Protein 4HOJ (pdb70)

Solvent-accessible surface area: 10868 Å² total; per-residue (Å²): 41,26,0,30,0,3,79,55,15,1,30,0,0,0,0,3,0,0,2,68,26,8,53,96,124,50,96,60,92,98,16,72,66,161,110,84,52,161,67,0,48,130,30,4,101,151,47,99,13,5,0,1,35,22,222,140,56,63,34,48,86,4,20,92,0,1,47,54,0,14,125,102,27,73,135,70,126,5,16,37,71,71,106,85,47,61,31,143,0,111,109,52,12,130,132,10,45,129,77,3,0,57,41,0,95,46,24,51,65,103,93,15,47,129,155,86,32,51,136,2,74,115,31,0,4,83,20,1,32,148,86,11,111,104,117,107,21,50,35,17,143,104,26,2,4,0,0,0,0,10,0,0,0,5,10,0,16,100,96,11,91,15,176,36,35,201,80,0,61,80,15,79,143,16,2,66,69,0,9,136,67,140,8,0,79,88,2,14,15,115,31,0,107,93,20,70,232

Structure (mmCIF, N/CA/C/O backbone):
data_4HOJ
#
_entry.id   4HOJ
#
_cell.length_a   49.876
_cell.length_b   49.876
_cell.length_c   160.236
_cell.angle_alpha   90.000
_cell.angle_beta   90.000
_cell.angle_gamma   120.000
#
_symmetry.space_group_name_H-M   'P 31 2 1'
#
loop_
_entity.id
_entity.type
_entity.pdbx_description
1 polymer 'RegF protein'
2 non-polymer 'CALCIUM ION'
3 non-polymer GLUTATHIONE
4 non-polymer 'ACETATE ION'
5 water water
#
loop_
_atom_site.group_PDB
_atom_site.id
_atom_site.type_symbol
_atom_site.label_atom_id
_atom_site.label_alt_id
_atom_site.label_comp_id
_atom_site.label_asym_id
_atom_site.label_entity_id
_atom_site.label_seq_id
_atom_site.pdbx_PDB_ins_code
_atom_site.Cartn_x
_atom_site.Cartn_y
_atom_site.Cartn_z
_atom_site.occupancy
_atom_site.B_iso_or_equiv
_atom_site.auth_seq_id
_atom_site.auth_comp_id
_atom_site.auth_asym_id
_atom_site.auth_atom_id
_atom_site.pdbx_PDB_model_num
ATOM 1 N N . MET A 1 4 ? -2.599 28.313 13.334 1.00 26.10 2 MET A N 1
ATOM 2 C CA . MET A 1 4 ? -2.265 26.935 12.933 1.00 20.91 2 MET A CA 1
ATOM 3 C C . MET A 1 4 ? -2.848 25.932 13.920 1.00 19.29 2 MET A C 1
ATOM 4 O O . MET A 1 4 ? -2.541 25.999 15.121 1.00 19.13 2 MET A O 1
ATOM 9 N N . THR A 1 5 ? -3.655 25.003 13.424 1.00 15.05 3 THR A N 1
ATOM 10 C CA . THR A 1 5 ? -4.397 24.078 14.263 1.00 14.66 3 THR A CA 1
ATOM 11 C C . THR A 1 5 ? -4.055 22.655 13.830 1.00 12.54 3 THR A C 1
ATOM 12 O O . THR A 1 5 ? -4.139 22.318 12.654 1.00 12.93 3 THR A O 1
ATOM 16 N N . LEU A 1 6 ? -3.668 21.800 14.764 1.00 12.06 4 LEU A N 1
ATOM 17 C CA . LEU A 1 6 ? -3.447 20.401 14.529 1.00 10.66 4 LEU A CA 1
ATOM 18 C C . LEU A 1 6 ? -4.575 19.598 15.115 1.00 11.06 4 LEU A C 1
ATOM 19 O O . LEU A 1 6 ? -4.807 19.659 16.341 1.00 12.41 4 LEU A O 1
ATOM 24 N N . TYR A 1 7 ? -5.227 18.800 14.283 1.00 10.96 5 TYR A N 1
ATOM 25 C CA . TYR A 1 7 ? -6.185 17.814 14.751 1.00 8.93 5 TYR A CA 1
ATOM 26 C C . TYR A 1 7 ? -5.434 16.547 15.022 1.00 8.56 5 TYR A C 1
ATOM 27 O O . TYR A 1 7 ? -4.743 16.027 14.149 1.00 9.07 5 TYR A O 1
ATOM 36 N N . SER A 1 8 ? -5.521 16.082 16.280 1.00 9.97 6 SER A N 1
ATOM 37 C CA . SER A 1 8 ? -4.577 15.063 16.770 1.00 9.05 6 SER A CA 1
ATOM 38 C C . SER A 1 8 ? -5.306 14.005 17.582 1.00 8.96 6 SER A C 1
ATOM 39 O O . SER A 1 8 ? -6.219 14.342 18.318 1.00 11.14 6 SER A O 1
ATOM 42 N N . GLY A 1 9 ? -4.911 12.755 17.438 1.00 9.09 7 GLY A N 1
ATOM 43 C CA . GLY A 1 9 ? -5.389 11.712 18.344 1.00 9.57 7 GLY A CA 1
ATOM 44 C C . GLY A 1 9 ? -4.437 11.544 19.516 1.00 9.35 7 GLY A C 1
ATOM 45 O O . GLY A 1 9 ? -3.216 11.519 19.330 1.00 8.83 7 GLY A O 1
ATOM 46 N N A ILE A 1 10 ? -4.959 11.388 20.709 0.59 9.05 8 ILE A N 1
ATOM 47 N N B ILE A 1 10 ? -5.034 11.381 20.703 0.41 10.00 8 ILE A N 1
ATOM 48 C CA A ILE A 1 10 ? -4.090 11.420 21.894 0.59 11.69 8 ILE A CA 1
ATOM 49 C CA B ILE A 1 10 ? -4.349 11.317 22.022 0.41 8.78 8 ILE A CA 1
ATOM 50 C C A ILE A 1 10 ? -3.170 10.217 22.001 0.59 9.32 8 ILE A C 1
ATOM 51 C C B ILE A 1 10 ? -3.386 10.135 22.177 0.41 10.14 8 ILE A C 1
ATOM 52 O O A ILE A 1 10 ? -2.162 10.259 22.699 0.59 10.87 8 ILE A O 1
ATOM 53 O O B ILE A 1 10 ? -2.529 10.149 23.044 0.41 8.80 8 ILE A O 1
ATOM 62 N 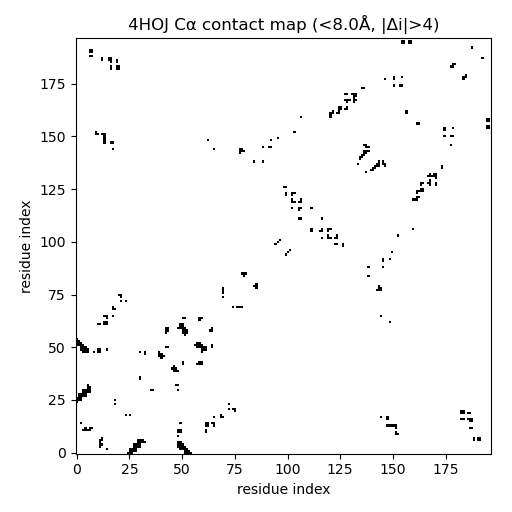N . THR A 1 11 ? -3.503 9.137 21.307 1.00 8.87 9 THR A N 1
ATOM 63 C CA . THR A 1 11 ? -2.570 7.979 21.290 1.00 9.08 9 THR A CA 1
ATOM 64 C C . THR A 1 11 ? -2.039 7.714 19.904 1.00 7.55 9 THR A C 1
ATOM 65 O O . THR A 1 11 ? -1.424 6.673 19.690 1.00 9.31 9 THR A O 1
ATOM 69 N N . CYS A 1 12 ? -2.217 8.638 18.967 1.00 8.04 10 CYS A N 1
ATOM 70 C CA . CYS A 1 12 ? -1.881 8.363 17.581 1.00 7.37 10 CYS A CA 1
ATOM 71 C C . CYS A 1 12 ? -0.395 8.647 17.319 1.00 6.71 10 CYS A C 1
ATOM 72 O O . CYS A 1 12 ? 0.024 9.807 17.474 1.00 7.39 10 CYS A O 1
ATOM 75 N N . PRO A 1 13 ? 0.358 7.640 16.861 1.00 7.13 11 PRO A N 1
ATOM 76 C CA . PRO A 1 13 ? 1.795 7.906 16.631 1.00 6.56 11 PRO A CA 1
ATOM 77 C C . PRO A 1 13 ? 2.029 8.907 15.508 1.00 6.89 11 PRO A C 1
ATOM 78 O O . PRO A 1 13 ? 3.070 9.574 15.496 1.00 8.03 11 PRO A O 1
ATOM 82 N N . PHE A 1 14 ? 1.123 8.988 14.535 1.00 6.99 12 PHE A N 1
ATOM 83 C CA . PHE A 1 14 ? 1.300 9.904 13.411 1.00 7.44 12 PHE A CA 1
ATOM 84 C C . PHE A 1 14 ? 1.039 11.303 13.834 1.00 7.02 12 PHE A C 1
ATOM 85 O O . PHE A 1 14 ? 1.801 12.216 13.486 1.00 8.49 12 PHE A O 1
ATOM 93 N N . SER A 1 15 ? 0.047 11.507 14.714 1.00 7.33 13 SER A N 1
ATOM 94 C CA . SER A 1 15 ? -0.174 12.824 15.344 1.00 8.62 13 SER A CA 1
ATOM 95 C C . SER A 1 15 ? 1.004 13.227 16.257 1.00 7.87 13 SER A C 1
ATOM 96 O O . SER A 1 15 ? 1.368 14.403 16.340 1.00 9.50 13 SER A O 1
ATOM 99 N N . HIS A 1 16 ? 1.553 12.228 16.932 1.00 7.68 14 HIS A N 1
ATOM 100 C CA . HIS A 1 16 ? 2.682 12.432 17.820 1.00 7.22 14 HIS A CA 1
ATOM 101 C C . HIS A 1 16 ? 3.864 13.046 17.032 1.00 6.53 14 HIS A C 1
ATOM 102 O O . HIS A 1 16 ? 4.533 13.978 17.503 1.00 8.11 14 HIS A O 1
ATOM 109 N N . ARG A 1 17 ? 4.071 12.598 15.779 1.00 6.28 15 ARG A N 1
ATOM 110 C CA . ARG A 1 17 ? 5.173 13.155 14.981 1.00 6.75 15 ARG A CA 1
ATOM 111 C C . ARG A 1 17 ? 4.964 14.647 14.823 1.00 6.42 15 ARG A C 1
ATOM 112 O O . ARG A 1 17 ? 5.916 15.441 14.959 1.00 8.40 15 ARG A O 1
ATOM 120 N N . CYS A 1 18 ? 3.725 15.050 14.502 1.00 7.76 16 CYS A N 1
ATOM 121 C CA . CYS A 1 18 ? 3.450 16.471 14.232 1.00 8.47 16 CYS A CA 1
ATOM 122 C C . CYS A 1 18 ? 3.527 17.297 15.508 1.00 8.95 16 CYS A C 1
ATOM 123 O O . CYS A 1 18 ? 4.075 18.404 15.501 1.00 9.66 16 CYS A O 1
ATOM 126 N N . ARG A 1 19 ? 3.061 16.776 16.642 1.00 8.48 17 ARG A N 1
ATOM 127 C CA . ARG A 1 19 ? 3.212 17.450 17.925 1.00 7.94 17 ARG A CA 1
ATOM 128 C C . ARG A 1 19 ? 4.679 17.655 18.244 1.00 8.54 17 ARG A C 1
ATOM 129 O O . ARG A 1 19 ? 5.069 18.739 18.692 1.00 9.58 17 ARG A O 1
ATOM 137 N N . PHE A 1 20 ? 5.497 16.638 17.966 1.00 8.78 18 PHE A N 1
ATOM 138 C CA . PHE A 1 20 ? 6.929 16.756 18.225 1.00 8.56 18 PHE A CA 1
ATOM 139 C C . PHE A 1 20 ? 7.536 17.916 17.397 1.00 9.13 18 PHE A C 1
ATOM 140 O O . PHE A 1 20 ? 8.246 18.774 17.932 1.00 10.88 18 PHE A O 1
ATOM 148 N N . VAL A 1 21 ? 7.230 17.972 16.089 1.00 9.21 19 VAL A N 1
ATOM 149 C CA . VAL A 1 21 ? 7.729 19.067 15.276 1.00 11.74 19 VAL A CA 1
ATOM 150 C C . VAL A 1 21 ? 7.256 20.401 15.797 1.00 11.28 19 VAL A C 1
ATOM 151 O O . VAL A 1 21 ? 8.048 21.346 15.861 1.00 12.18 19 VAL A O 1
ATOM 155 N N . LEU A 1 22 ? 5.981 20.522 16.145 1.00 10.22 20 LEU A N 1
ATOM 156 C CA . LEU A 1 22 ? 5.449 21.810 16.575 1.00 10.40 20 LEU A CA 1
ATOM 157 C C . LEU A 1 22 ? 6.152 22.315 17.803 1.00 12.83 20 LEU A C 1
ATOM 158 O O . LEU A 1 22 ? 6.507 23.492 17.872 1.00 13.19 20 LEU A O 1
ATOM 163 N N . TYR A 1 23 ? 6.408 21.437 18.774 1.00 11.50 21 TYR A N 1
ATOM 164 C CA . TYR A 1 23 ? 7.140 21.870 19.952 1.00 13.78 21 TYR A CA 1
ATOM 165 C C . TYR A 1 23 ? 8.616 22.124 19.702 1.00 13.79 21 TYR A C 1
ATOM 166 O O . TYR A 1 23 ? 9.194 23.007 20.342 1.00 16.61 21 TYR A O 1
ATOM 175 N N . GLU A 1 24 ? 9.207 21.438 18.712 1.00 12.45 22 GLU A N 1
ATOM 176 C CA . GLU A 1 24 ? 10.601 21.768 18.376 1.00 14.13 22 GLU A CA 1
ATOM 177 C C . GLU A 1 24 ? 10.685 23.172 17.779 1.00 17.01 22 GLU A C 1
ATOM 178 O O . GLU A 1 24 ? 11.662 23.858 18.016 1.00 16.97 22 GLU A O 1
ATOM 184 N N . LYS A 1 25 ? 9.699 23.595 16.979 1.00 15.49 23 LYS A N 1
ATOM 185 C CA . LYS A 1 25 ? 9.718 24.937 16.384 1.00 17.65 23 LYS A CA 1
ATOM 186 C C . LYS A 1 25 ? 9.334 26.013 17.364 1.00 21.23 23 LYS A C 1
ATOM 187 O O . LYS A 1 25 ? 9.738 27.164 17.198 1.00 22.55 23 LYS A O 1
ATOM 193 N N . GLY A 1 26 ? 8.516 25.672 18.356 1.00 18.73 24 GLY A N 1
ATOM 194 C CA . GLY A 1 26 ? 8.237 26.633 19.408 1.00 22.90 24 GLY A CA 1
ATOM 195 C C . GLY A 1 26 ? 7.295 27.779 19.076 1.00 25.08 24 GLY A C 1
ATOM 196 O O . GLY A 1 26 ? 7.230 28.725 19.852 1.00 27.81 24 GLY A O 1
ATOM 197 N N . MET A 1 27 ? 6.565 27.709 17.968 1.00 24.08 25 MET A N 1
ATOM 198 C CA . MET A 1 27 ? 5.667 28.808 17.566 1.00 27.26 25 MET A CA 1
ATOM 199 C C . MET A 1 27 ? 4.267 28.614 18.134 1.00 27.40 25 MET A C 1
ATOM 200 O O . MET A 1 27 ? 4.002 27.615 18.805 1.00 31.07 25 MET A O 1
ATOM 205 N N . ASP A 1 28 ? 3.359 29.539 17.830 1.00 32.20 26 ASP A N 1
ATOM 206 C CA . ASP A 1 28 ? 2.010 29.412 18.362 1.00 33.89 26 ASP A CA 1
ATOM 207 C C . ASP A 1 28 ? 1.187 28.459 17.516 1.00 27.55 26 ASP A C 1
ATOM 208 O O . ASP A 1 28 ? 1.165 28.515 16.281 1.00 31.02 26 ASP A O 1
ATOM 213 N N . PHE A 1 29 ? 0.523 27.544 18.200 1.00 23.11 27 PHE A N 1
ATOM 214 C CA . PHE A 1 29 ? -0.355 26.598 17.530 1.00 19.18 27 PHE A CA 1
ATOM 215 C C . PHE A 1 29 ? -1.380 26.143 18.536 1.00 20.28 27 PHE A C 1
ATOM 216 O O . PHE A 1 29 ? -1.236 26.331 19.762 1.00 21.00 27 PHE A O 1
ATOM 224 N N . GLU A 1 30 ? -2.415 25.520 18.014 1.00 20.17 28 GLU A N 1
ATOM 225 C CA . GLU A 1 30 ? -3.477 24.971 18.821 1.00 20.88 28 GLU A CA 1
ATOM 226 C C . GLU A 1 30 ? -3.546 23.496 18.484 1.00 15.24 28 GLU A C 1
ATOM 227 O O . GLU A 1 30 ? -3.383 23.130 17.321 1.00 15.58 28 GLU A O 1
ATOM 233 N N . ILE A 1 31 ? -3.804 22.653 19.477 1.00 18.96 29 ILE A N 1
ATOM 234 C CA . ILE A 1 31 ? -4.098 21.242 19.275 1.00 18.12 29 ILE A CA 1
ATOM 235 C C . ILE A 1 31 ? -5.575 20.982 19.546 1.00 18.05 29 ILE A C 1
ATOM 236 O O . ILE A 1 31 ? -6.119 21.403 20.604 1.00 22.45 29 ILE A O 1
ATOM 241 N N . LYS A 1 32 ? -6.259 20.317 18.632 1.00 15.87 30 LYS A N 1
ATOM 242 C CA . LYS A 1 32 ? -7.623 19.864 18.852 1.00 15.24 30 LYS A CA 1
ATOM 243 C C . LYS A 1 32 ? -7.609 18.362 18.915 1.00 12.61 30 LYS A C 1
ATOM 244 O O . LYS A 1 32 ? -7.254 17.690 17.958 1.00 13.14 30 LYS A O 1
ATOM 250 N N . ASP A 1 33 ? -8.057 17.811 20.023 1.00 15.08 31 ASP A N 1
ATOM 251 C CA . ASP A 1 33 ? -8.041 16.367 20.193 1.00 13.56 31 ASP A CA 1
ATOM 252 C C . ASP A 1 33 ? -9.258 15.764 19.507 1.00 13.86 31 ASP A C 1
ATOM 253 O O . ASP A 1 33 ? -10.397 16.215 19.730 1.00 19.23 31 ASP A O 1
ATOM 258 N N . ILE A 1 34 ? -8.996 14.725 18.745 1.00 12.84 32 ILE A N 1
ATOM 259 C CA . ILE A 1 34 ? -10.033 13.985 18.028 1.00 11.98 32 ILE A CA 1
ATOM 260 C C . ILE A 1 34 ? -10.021 12.579 18.618 1.00 12.23 32 ILE A C 1
ATOM 261 O O . ILE A 1 34 ? -8.964 11.950 18.643 1.00 13.33 32 ILE A O 1
ATOM 266 N N . ASP A 1 35 ? -11.186 12.100 19.050 1.00 12.49 33 ASP A N 1
ATOM 267 C CA . ASP A 1 35 ? -11.331 10.716 19.475 1.00 13.61 33 ASP A CA 1
ATOM 268 C C . ASP A 1 35 ? -11.534 9.906 18.201 1.00 12.15 33 ASP A C 1
ATOM 269 O O . ASP A 1 35 ? -12.581 10.085 17.558 1.00 12.49 33 ASP A O 1
ATOM 274 N N . ILE A 1 36 ? -10.618 9.006 17.904 1.00 11.19 34 ILE A N 1
ATOM 275 C CA . ILE A 1 36 ? -10.750 8.268 16.657 1.00 12.66 34 ILE A CA 1
ATOM 276 C C . ILE A 1 36 ? -11.953 7.325 16.695 1.00 14.26 34 ILE A C 1
ATOM 277 O O . ILE A 1 36 ? -12.363 6.822 15.659 1.00 14.64 34 ILE A O 1
ATOM 282 N N . TYR A 1 37 ? -12.529 7.085 17.874 1.00 11.95 35 TYR A N 1
ATOM 283 C CA . TYR A 1 37 ? -13.691 6.203 17.992 1.00 12.12 35 TYR A CA 1
ATOM 284 C C . TYR A 1 37 ? -14.977 6.987 17.845 1.00 17.88 35 TYR A C 1
ATOM 285 O O . TYR A 1 37 ? -16.035 6.406 17.821 1.00 19.54 35 TYR A O 1
ATOM 294 N N . ASN A 1 38 ? -14.865 8.308 17.767 1.00 13.28 36 ASN A N 1
ATOM 295 C CA . ASN A 1 38 ? -16.012 9.209 17.648 1.00 14.85 36 ASN A CA 1
ATOM 296 C C . ASN A 1 38 ? -15.593 10.431 16.880 1.00 15.90 36 ASN A C 1
ATOM 297 O O . ASN A 1 38 ? -15.538 11.535 17.405 1.00 17.32 36 ASN A O 1
ATOM 302 N N . LYS A 1 39 ? -15.332 10.216 15.607 1.00 15.37 37 LYS A N 1
ATOM 303 C CA . LYS A 1 39 ? -14.798 11.295 14.779 1.00 15.16 37 LYS A CA 1
ATOM 30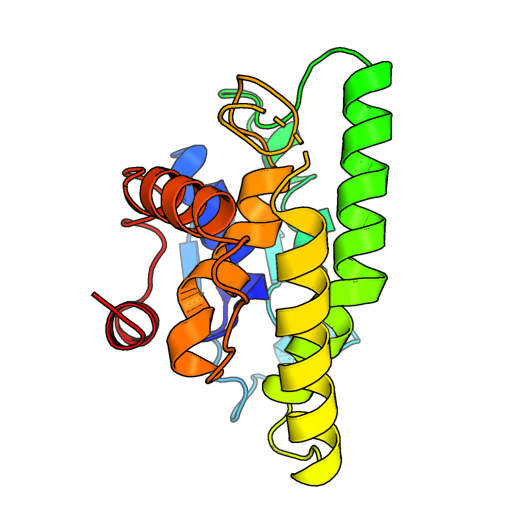4 C C . LYS A 1 39 ? -15.861 12.319 14.409 1.00 14.73 37 LYS A C 1
ATOM 305 O O . LYS A 1 39 ? -17.020 11.969 14.161 1.00 17.75 37 LYS A O 1
ATOM 311 N N . PRO A 1 40 ? -15.513 13.600 14.396 1.00 16.37 38 PRO A N 1
ATOM 312 C CA . PRO A 1 40 ? -16.504 14.549 13.878 1.00 15.52 38 PRO A CA 1
ATOM 313 C C . PRO A 1 40 ? -16.628 14.435 12.358 1.00 14.44 38 PRO A C 1
ATOM 314 O O . PRO A 1 40 ? -15.653 14.073 11.692 1.00 14.46 38 PRO A O 1
ATOM 318 N N . GLU A 1 41 ? -17.813 14.758 11.833 1.00 15.73 39 GLU A N 1
ATOM 319 C CA . GLU A 1 41 ? -18.012 14.693 10.387 1.00 15.91 39 GLU A CA 1
ATOM 320 C C . GLU A 1 41 ? -17.052 15.594 9.614 1.00 16.31 39 GLU A C 1
ATOM 321 O O . GLU A 1 41 ? -16.690 15.288 8.479 1.00 17.97 39 GLU A O 1
ATOM 327 N N . ASP A 1 42 ? -16.592 16.674 10.227 1.00 15.51 40 ASP A N 1
ATOM 328 C CA . ASP A 1 42 ? -15.731 17.563 9.473 1.00 17.07 40 ASP A CA 1
ATOM 329 C C . ASP A 1 42 ? -14.358 16.967 9.238 1.00 14.56 40 ASP A C 1
ATOM 330 O O . ASP A 1 42 ? -13.642 17.423 8.340 1.00 16.20 40 ASP A O 1
ATOM 335 N N . LEU A 1 43 ? -13.934 15.956 10.012 1.00 14.06 41 LEU A N 1
ATOM 336 C CA . LEU A 1 43 ? -12.694 15.248 9.731 1.00 12.65 41 LEU A CA 1
ATOM 337 C C . LEU A 1 43 ? -12.662 14.697 8.296 1.00 12.94 41 LEU A C 1
ATOM 338 O O . LEU A 1 43 ? -11.634 14.833 7.606 1.00 13.67 41 LEU A O 1
ATOM 343 N N . ALA A 1 44 ? -13.743 14.091 7.838 1.00 14.36 42 ALA A N 1
ATOM 344 C CA . ALA A 1 44 ? -13.746 13.560 6.479 1.00 14.74 42 ALA A CA 1
ATOM 345 C C . ALA A 1 44 ? -13.822 14.654 5.406 1.00 15.52 42 ALA A C 1
ATOM 346 O O . ALA A 1 44 ? -13.449 14.408 4.266 1.00 20.41 42 ALA A O 1
ATOM 348 N N . VAL A 1 45 ? -14.293 15.849 5.742 1.00 15.02 43 VAL A N 1
ATOM 349 C CA . VAL A 1 45 ? -14.290 16.944 4.778 1.00 16.79 43 VAL A CA 1
ATOM 350 C C . VAL A 1 45 ? -12.849 17.441 4.614 1.00 18.21 43 VAL A C 1
ATOM 351 O O . VAL A 1 45 ? -12.408 17.757 3.497 1.00 19.98 43 VAL A O 1
ATOM 355 N N . MET A 1 46 ? -12.097 17.502 5.708 1.00 15.00 44 MET A N 1
ATOM 356 C CA . MET A 1 46 ? -10.698 17.954 5.674 1.00 14.29 44 MET A CA 1
ATOM 357 C C . MET A 1 46 ? -9.780 16.900 5.067 1.00 14.80 44 MET A C 1
ATOM 358 O O . MET A 1 46 ? -8.755 17.218 4.456 1.00 16.73 44 MET A O 1
ATOM 363 N N . ASN A 1 47 ? -10.079 15.637 5.285 1.00 12.34 45 ASN A N 1
ATOM 364 C CA . ASN A 1 47 ? -9.178 14.565 4.936 1.00 11.98 45 ASN A CA 1
ATOM 365 C C . ASN A 1 47 ? -10.042 13.451 4.353 1.00 12.57 45 ASN A C 1
ATOM 366 O O . ASN A 1 47 ? -10.785 12.808 5.077 1.00 14.43 45 ASN A O 1
ATOM 371 N N . PRO A 1 48 ? -9.926 13.154 3.052 1.00 14.17 46 PRO A N 1
ATOM 372 C CA . PRO A 1 48 ? -10.809 12.102 2.516 1.00 16.16 46 PRO A CA 1
ATOM 373 C C . PRO A 1 48 ? -10.538 10.721 3.086 1.00 14.15 46 PRO A C 1
ATOM 374 O O . PRO A 1 48 ? -11.422 9.852 3.030 1.00 18.11 46 PRO A O 1
ATOM 378 N N . TYR A 1 49 ? -9.385 10.538 3.730 1.00 12.07 47 TYR A N 1
ATOM 379 C CA . TYR A 1 49 ? -9.132 9.279 4.424 1.00 12.10 47 TYR A CA 1
ATOM 380 C C . TYR A 1 49 ? -9.684 9.222 5.843 1.00 10.32 47 TYR A C 1
ATOM 381 O O . TYR A 1 49 ? -9.599 8.171 6.473 1.00 12.30 47 TYR A O 1
ATOM 390 N N . ASN A 1 50 ? -10.241 10.350 6.298 1.00 10.58 48 ASN A N 1
ATOM 391 C CA . ASN A 1 50 ? -10.934 10.372 7.607 1.00 9.27 48 ASN A CA 1
ATOM 392 C C . ASN A 1 50 ? -10.055 9.935 8.783 1.00 11.20 48 ASN A C 1
ATOM 393 O O . ASN A 1 50 ? -10.445 9.106 9.610 1.00 11.40 48 ASN A O 1
ATOM 398 N N . GLN A 1 51 ? -8.831 10.457 8.812 1.00 9.19 49 GLN A N 1
ATOM 399 C CA . GLN A 1 51 ? -7.813 10.151 9.798 1.00 9.27 49 GLN A CA 1
ATOM 400 C C . GLN A 1 51 ? -7.223 11.442 10.362 1.00 9.27 49 GLN A C 1
ATOM 401 O O . GLN A 1 51 ? -7.269 12.524 9.772 1.00 9.36 49 GLN A O 1
ATOM 407 N N . VAL A 1 52 ? -6.625 11.267 11.552 1.00 9.65 50 VAL A N 1
ATOM 408 C CA . VAL A 1 52 ? -5.697 12.264 12.087 1.00 9.30 50 VAL A CA 1
ATOM 409 C C . VAL A 1 52 ? -4.262 11.798 11.834 1.00 7.55 50 VAL A C 1
ATOM 410 O O . VAL A 1 52 ? -4.017 10.598 11.695 1.00 9.00 50 VAL A O 1
ATOM 414 N N . PRO A 1 53 ? -3.305 12.724 11.748 1.00 7.09 51 PRO A N 1
ATOM 415 C CA . PRO A 1 53 ? -3.471 14.159 11.965 1.00 7.52 51 PRO A CA 1
ATOM 416 C C . PRO A 1 53 ? -3.906 14.924 10.734 1.00 7.35 51 PRO A C 1
ATOM 417 O O . PRO A 1 53 ? -3.749 14.488 9.551 1.00 8.67 51 PRO A O 1
ATOM 421 N N . VAL A 1 54 ? -4.480 16.112 10.960 1.00 7.13 52 VAL A N 1
ATOM 422 C CA . VAL A 1 54 ? -4.764 17.118 9.934 1.00 7.61 52 VAL A CA 1
ATOM 423 C C . VAL A 1 54 ? -4.199 18.439 10.443 1.00 8.08 52 VAL A C 1
ATOM 424 O O . VAL A 1 54 ? -4.282 18.729 11.668 1.00 9.04 52 VAL A O 1
ATOM 428 N N . LEU A 1 55 ? -3.579 19.244 9.594 1.00 10.36 53 LEU A N 1
ATOM 429 C CA . LEU A 1 55 ? -3.187 20.578 9.969 1.00 9.61 53 LEU A CA 1
ATOM 430 C C . LEU A 1 55 ? -3.996 21.571 9.165 1.00 11.59 53 LEU A C 1
ATOM 431 O O . LEU A 1 55 ? -4.130 21.428 7.919 1.00 12.29 53 LEU A O 1
ATOM 436 N N . VAL A 1 56 ? -4.517 22.594 9.839 1.00 13.57 54 VAL A N 1
ATOM 437 C CA . VAL A 1 56 ? -5.202 23.692 9.176 1.00 14.70 54 VAL A CA 1
ATOM 438 C C . VAL A 1 56 ? -4.495 24.977 9.489 1.00 13.99 54 VAL A C 1
ATOM 439 O O . VAL A 1 56 ? -4.232 25.282 10.665 1.00 15.98 54 VAL A O 1
ATOM 443 N N . GLU A 1 57 ? -4.165 25.762 8.474 1.00 15.49 55 GLU A N 1
ATOM 444 C CA . GLU A 1 57 ? -3.701 27.120 8.726 1.00 19.58 55 GLU A CA 1
ATOM 445 C C . GLU A 1 57 ? -4.349 28.008 7.693 1.00 22.16 55 GLU A C 1
ATOM 446 O O . GLU A 1 57 ? -4.070 27.893 6.484 1.00 20.97 55 GLU A O 1
ATOM 452 N N . ARG A 1 58 ? -5.250 28.879 8.145 1.00 25.27 56 ARG A N 1
ATOM 453 C CA . ARG A 1 58 ? -6.076 29.675 7.246 1.00 26.70 56 ARG A CA 1
ATOM 454 C C . ARG A 1 58 ? -6.759 28.757 6.227 1.00 20.26 56 ARG A C 1
ATOM 455 O O . ARG A 1 58 ? -7.467 27.841 6.603 1.00 26.28 56 ARG A O 1
ATOM 463 N N . ASP A 1 59 ? -6.532 29.024 4.943 1.00 24.08 57 ASP A N 1
ATOM 464 C CA . ASP A 1 59 ? -7.186 28.256 3.878 1.00 29.26 57 ASP A CA 1
ATOM 465 C C . ASP A 1 59 ? -6.409 26.984 3.494 1.00 27.37 57 ASP A C 1
ATOM 466 O O . ASP A 1 59 ? -6.839 26.220 2.610 1.00 25.83 57 ASP A O 1
ATOM 471 N N . LEU A 1 60 ? -5.256 26.767 4.117 1.00 17.89 58 LEU A N 1
ATOM 472 C CA . LEU A 1 60 ? -4.510 25.543 3.841 1.00 17.05 58 LEU A CA 1
ATOM 473 C C . LEU A 1 60 ? -4.962 24.396 4.720 1.00 18.67 58 LEU A C 1
ATOM 474 O O . LEU A 1 60 ? -4.990 24.515 5.952 1.00 18.06 58 LEU A O 1
ATOM 479 N N . VAL A 1 61 ? -5.282 23.256 4.112 1.00 14.39 59 VAL A N 1
ATOM 480 C CA . VAL A 1 61 ? -5.606 22.043 4.851 1.00 14.76 59 VAL A CA 1
ATOM 481 C C . VAL A 1 61 ? -4.675 20.923 4.392 1.00 12.51 59 VAL A C 1
ATOM 482 O O . VAL A 1 61 ? -4.667 20.598 3.185 1.00 16.08 59 VAL A O 1
ATOM 486 N N . LEU A 1 62 ? -3.903 20.328 5.290 1.00 9.89 60 LEU A N 1
ATOM 487 C CA . LEU A 1 62 ? -3.016 19.209 4.957 1.00 10.98 60 LEU A CA 1
ATOM 488 C C . LEU A 1 62 ? -3.337 18.002 5.796 1.00 8.33 60 LEU A C 1
ATOM 489 O O . LEU A 1 62 ? -3.626 18.123 6.998 1.00 9.98 60 LEU A O 1
ATOM 494 N N . HIS A 1 63 ? -3.216 16.803 5.234 1.00 8.54 61 HIS A N 1
ATOM 495 C CA . HIS A 1 63 ? -3.129 15.575 6.014 1.00 9.27 61 HIS A CA 1
ATOM 496 C C . HIS A 1 63 ? -1.842 14.881 5.558 1.00 8.39 61 HIS A C 1
ATOM 497 O O . HIS A 1 63 ? -1.103 15.408 4.715 1.00 8.82 61 HIS A O 1
ATOM 504 N N . GLU A 1 64 ? -1.620 13.707 6.142 1.00 7.89 62 GLU A N 1
ATOM 505 C CA . GLU A 1 64 ? -0.419 12.889 6.015 1.00 7.76 62 GLU A CA 1
ATOM 506 C C . GLU A 1 64 ? 0.706 13.504 6.818 1.00 7.26 62 GLU A C 1
ATOM 507 O O . GLU A 1 64 ? 1.306 14.542 6.482 1.00 8.75 62 GLU A O 1
ATOM 513 N N . SER A 1 65 ? 0.986 12.865 7.958 1.00 8.25 63 SER A N 1
ATOM 514 C CA . SER A 1 65 ? 1.927 13.404 8.950 1.00 7.71 63 SER A CA 1
ATOM 515 C C . SER A 1 65 ? 3.258 13.872 8.383 1.00 7.22 63 SER A C 1
ATOM 516 O O . SER A 1 65 ? 3.693 14.988 8.750 1.00 8.16 63 SER A O 1
ATOM 519 N N . ASN A 1 66 ? 3.872 13.097 7.483 1.00 7.34 64 ASN A N 1
ATOM 520 C CA . ASN A 1 66 ? 5.189 13.562 7.031 1.00 7.08 64 ASN A CA 1
ATOM 521 C C . ASN A 1 66 ? 5.086 14.779 6.117 1.00 7.83 64 ASN A C 1
ATOM 522 O O . ASN A 1 66 ? 6.001 15.584 6.054 1.00 8.50 64 ASN A O 1
ATOM 527 N N . ILE A 1 67 ? 3.953 14.934 5.431 1.00 8.94 65 ILE A N 1
ATOM 528 C CA . ILE A 1 67 ? 3.729 16.094 4.534 1.00 9.77 65 ILE A CA 1
ATOM 529 C C . ILE A 1 67 ? 3.432 17.332 5.407 1.00 9.89 65 ILE A C 1
ATOM 530 O O . ILE A 1 67 ? 3.952 18.430 5.167 1.00 9.55 65 ILE A O 1
ATOM 535 N N . ILE A 1 68 ? 2.613 17.183 6.463 1.00 9.14 66 ILE A N 1
ATOM 536 C CA . ILE A 1 68 ? 2.379 18.249 7.403 1.00 8.30 66 ILE A CA 1
ATOM 537 C C . ILE A 1 68 ? 3.724 18.709 7.963 1.00 9.74 66 ILE A C 1
ATOM 538 O O . ILE A 1 68 ? 4.001 19.904 8.054 1.00 11.00 66 ILE A O 1
ATOM 543 N N . ASN A 1 69 ? 4.583 17.744 8.290 1.00 9.07 67 ASN A N 1
ATOM 544 C CA . ASN A 1 69 ? 5.850 18.111 8.937 1.00 11.16 67 ASN A CA 1
ATOM 545 C C . ASN A 1 69 ? 6.803 18.812 7.999 1.00 9.33 67 ASN A C 1
ATOM 546 O O . ASN A 1 69 ? 7.498 19.739 8.417 1.00 11.64 67 ASN A O 1
ATOM 551 N N A GLU A 1 70 ? 6.831 18.409 6.711 0.51 10.29 68 GLU A N 1
ATOM 552 N N B GLU A 1 70 ? 6.852 18.398 6.725 0.49 10.36 68 GLU A N 1
ATOM 553 C CA A GLU A 1 70 ? 7.572 19.178 5.686 0.51 10.52 68 GLU A CA 1
ATOM 554 C CA B GLU A 1 70 ? 7.648 19.154 5.752 0.49 11.91 68 GLU A CA 1
ATOM 555 C C A GLU A 1 70 ? 7.112 20.591 5.622 0.51 10.92 68 GLU A C 1
ATOM 556 C C B GLU A 1 70 ? 7.120 20.585 5.567 0.49 11.29 68 GLU A C 1
ATOM 557 O O A GLU A 1 70 ? 7.924 21.515 5.555 0.51 13.10 68 GLU A O 1
ATOM 558 O O B GLU A 1 70 ? 7.908 21.534 5.436 0.49 12.46 68 GLU A O 1
ATOM 569 N N . TYR A 1 71 ? 5.797 20.766 5.591 1.00 11.00 69 TYR A N 1
ATOM 570 C CA . TYR A 1 71 ? 5.238 22.107 5.565 1.00 13.81 69 TYR A CA 1
ATOM 571 C C . TYR A 1 71 ? 5.701 22.899 6.776 1.00 11.18 69 TYR A C 1
ATOM 572 O O . TYR A 1 71 ? 6.204 24.008 6.627 1.00 14.14 69 TYR A O 1
ATOM 581 N N . ILE A 1 72 ? 5.559 22.336 7.970 1.00 12.40 70 ILE A N 1
ATOM 582 C CA . ILE A 1 72 ? 5.926 23.076 9.160 1.00 15.34 70 ILE A CA 1
ATOM 583 C C . ILE A 1 72 ? 7.414 23.493 9.088 1.00 13.45 70 ILE A C 1
ATOM 584 O O . ILE A 1 72 ? 7.778 24.612 9.459 1.00 14.34 70 ILE A O 1
ATOM 589 N N . ASP A 1 73 ? 8.255 22.571 8.613 1.00 12.47 71 ASP A N 1
ATOM 590 C CA . ASP A 1 73 ? 9.675 22.857 8.556 1.00 15.08 71 ASP A CA 1
ATOM 591 C C . ASP A 1 73 ? 9.969 24.018 7.614 1.00 15.84 71 ASP A C 1
ATOM 592 O O . ASP A 1 73 ? 10.900 24.799 7.857 1.00 17.82 71 ASP A O 1
ATOM 597 N N . GLU A 1 74 ? 9.206 24.123 6.522 1.00 14.69 72 GLU A N 1
ATOM 598 C CA . GLU A 1 74 ? 9.426 25.180 5.558 1.00 16.66 72 GLU A CA 1
ATOM 599 C C . GLU A 1 74 ? 8.769 26.475 6.026 1.00 18.48 72 GLU A C 1
ATOM 600 O O . GLU A 1 74 ? 9.295 27.578 5.771 1.00 21.78 72 GLU A O 1
ATOM 606 N N . ARG A 1 75 ? 7.652 26.370 6.736 1.00 20.45 73 ARG A N 1
ATOM 607 C CA . ARG A 1 75 ? 6.849 27.509 7.139 1.00 24.10 73 ARG A CA 1
ATOM 608 C C . ARG A 1 75 ? 7.500 28.287 8.306 1.00 27.78 73 ARG A C 1
ATOM 609 O O . ARG A 1 75 ? 7.392 29.525 8.399 1.00 26.62 73 ARG A O 1
ATOM 617 N N . PHE A 1 76 ? 8.164 27.558 9.198 1.00 28.32 74 PHE A N 1
ATOM 618 C CA . PHE A 1 76 ? 8.882 28.134 10.341 1.00 27.86 74 PHE A CA 1
ATOM 619 C C . PHE A 1 76 ? 10.318 27.662 10.201 1.00 27.45 74 PHE A C 1
ATOM 620 O O . PHE A 1 76 ? 10.672 26.599 10.727 1.00 26.74 74 PHE A O 1
ATOM 628 N N . PRO A 1 77 ? 11.132 28.397 9.418 1.00 28.21 75 PRO A N 1
ATOM 629 C CA . PRO A 1 77 ? 12.411 27.872 8.965 1.00 29.87 75 PRO A CA 1
ATOM 630 C C . PRO A 1 77 ? 13.330 27.477 10.101 1.00 27.81 75 PRO A C 1
ATOM 631 O O . PRO A 1 77 ? 14.013 26.459 10.017 1.00 27.46 75 PRO A O 1
ATOM 635 N N . HIS A 1 78 ? 13.343 28.275 11.154 1.00 30.30 76 HIS A N 1
ATOM 636 C CA . HIS A 1 78 ? 14.342 28.114 12.187 1.00 30.50 76 HIS A CA 1
ATOM 637 C C . HIS A 1 78 ? 13.693 27.643 13.461 1.00 27.66 76 HIS A C 1
ATOM 638 O O . HIS A 1 78 ? 12.654 28.186 13.854 1.00 32.59 76 HIS A O 1
ATOM 645 N N . PRO A 1 79 ? 14.271 26.603 14.095 1.00 27.54 77 PRO A N 1
ATOM 646 C CA . PRO A 1 79 ? 15.470 25.861 13.686 1.00 30.22 77 PRO A CA 1
ATOM 647 C C . PRO A 1 79 ? 15.176 24.882 12.538 1.00 27.16 77 PRO A C 1
ATOM 648 O O . PRO A 1 79 ? 14.149 24.217 12.553 1.00 26.42 77 PRO A O 1
ATOM 652 N N . GLN A 1 80 ? 16.093 24.739 11.589 1.00 28.47 78 GLN A N 1
ATOM 653 C CA . GLN A 1 80 ? 15.915 23.787 10.482 1.00 27.04 78 GLN A CA 1
ATOM 654 C C . GLN A 1 80 ? 15.922 22.323 10.925 1.00 26.58 78 GLN A C 1
ATOM 655 O O . GLN A 1 80 ? 16.816 21.890 11.653 1.00 36.06 78 GLN A O 1
ATOM 661 N N . LEU A 1 81 ? 14.915 21.565 10.508 1.00 25.91 79 LEU A N 1
ATOM 662 C CA . LEU A 1 81 ? 14.855 20.170 10.862 1.00 29.24 79 LEU A CA 1
ATOM 663 C C . LEU A 1 81 ? 15.356 19.293 9.728 1.00 30.22 79 LEU A C 1
ATOM 664 O O . LEU A 1 81 ? 15.337 18.112 9.815 1.00 25.78 79 LEU A O 1
ATOM 669 N N . MET A 1 82 ? 15.884 19.889 8.662 1.00 25.93 80 MET A N 1
ATOM 670 C CA . MET A 1 82 ? 16.536 19.112 7.616 1.00 28.28 80 MET A CA 1
ATOM 671 C C . MET A 1 82 ? 17.917 19.680 7.328 1.00 26.95 80 MET A C 1
ATOM 672 O O . MET A 1 82 ? 18.139 20.871 7.462 1.00 27.47 80 MET A O 1
ATOM 677 N N . PRO A 1 83 ? 18.852 18.844 6.823 1.00 32.23 81 PRO A N 1
ATOM 678 C CA . PRO A 1 83 ? 20.139 19.365 6.312 1.00 30.39 81 PRO A CA 1
ATOM 679 C C . PRO A 1 83 ? 19.916 20.297 5.139 1.00 31.56 81 PRO A C 1
ATOM 680 O O . PRO A 1 83 ? 18.860 20.233 4.527 1.00 28.58 81 PRO A O 1
ATOM 684 N N . GLY A 1 84 ? 20.870 21.170 4.840 1.00 30.41 82 GLY A N 1
ATOM 685 C CA . GLY A 1 84 ? 20.777 22.003 3.650 1.00 31.26 82 GLY A CA 1
ATOM 686 C C . GLY A 1 84 ? 21.208 21.315 2.376 1.00 32.55 82 GLY A C 1
ATOM 687 O O . GLY A 1 84 ? 20.858 21.735 1.261 1.00 37.35 82 GLY A O 1
ATOM 688 N N . ASP A 1 85 ? 22.010 20.273 2.518 1.00 32.77 83 ASP A N 1
ATOM 689 C CA . ASP A 1 85 ? 22.678 19.702 1.359 1.00 23.73 83 ASP A CA 1
ATOM 690 C C . ASP A 1 85 ? 21.667 18.856 0.561 1.00 21.47 83 ASP A C 1
ATOM 691 O O . ASP A 1 85 ? 21.087 17.934 1.127 1.00 22.65 83 ASP A O 1
ATOM 696 N N . PRO A 1 86 ? 21.459 19.164 -0.732 1.00 23.08 84 PRO A N 1
ATOM 697 C CA . PRO A 1 86 ? 20.488 18.341 -1.481 1.00 19.53 84 PRO A CA 1
ATOM 698 C C . PRO A 1 86 ? 20.770 16.847 -1.407 1.00 18.88 84 PRO A C 1
ATOM 699 O O . PRO A 1 86 ? 19.827 16.026 -1.415 1.00 16.76 84 PRO A O 1
ATOM 703 N N . VAL A 1 87 ? 22.024 16.456 -1.263 1.00 19.69 85 VAL A N 1
ATOM 704 C CA . VAL A 1 87 ? 22.361 15.033 -1.167 1.00 18.10 85 VAL A CA 1
ATOM 705 C C . VAL A 1 87 ? 21.820 14.412 0.117 1.00 17.84 85 VAL A C 1
ATOM 706 O O . VAL A 1 87 ? 21.140 13.373 0.092 1.00 15.30 85 VAL A O 1
ATOM 710 N N . MET A 1 88 ? 22.104 15.037 1.255 1.00 16.94 86 MET A N 1
ATOM 711 C CA . MET A 1 88 ? 21.591 14.530 2.499 1.00 17.24 86 MET A CA 1
ATOM 712 C C . MET A 1 88 ? 20.073 14.617 2.577 1.00 14.75 86 MET A C 1
ATOM 713 O O . MET A 1 88 ? 19.436 13.730 3.176 1.00 14.19 86 MET A O 1
ATOM 718 N N . ARG A 1 89 ? 19.484 15.633 1.943 1.00 15.10 87 ARG A N 1
ATOM 719 C CA . ARG A 1 89 ? 18.028 15.744 1.947 1.00 15.41 87 ARG A CA 1
ATOM 720 C C . ARG A 1 89 ? 17.438 14.635 1.148 1.00 14.42 87 ARG A C 1
ATOM 721 O O . ARG A 1 89 ? 16.422 14.081 1.547 1.00 13.73 87 ARG A O 1
ATOM 729 N N . GLY A 1 90 ? 18.043 14.283 0.020 1.00 13.75 88 GLY A N 1
ATOM 730 C CA . GLY A 1 90 ? 17.510 13.179 -0.776 1.00 13.44 88 GLY A CA 1
ATOM 731 C C . GLY A 1 90 ? 17.647 11.869 -0.078 1.00 12.90 88 GLY A C 1
ATOM 732 O O . GLY A 1 90 ? 16.684 11.077 -0.038 1.00 12.35 88 GLY A O 1
ATOM 733 N N . ARG A 1 91 ? 18.815 11.617 0.516 1.00 13.27 89 ARG A N 1
ATOM 734 C CA . ARG A 1 91 ? 18.995 10.399 1.279 1.00 13.78 89 ARG A CA 1
ATOM 735 C C . ARG A 1 91 ? 17.946 10.339 2.396 1.00 14.24 89 ARG A C 1
ATOM 736 O O . ARG A 1 91 ? 17.376 9.275 2.655 1.00 13.52 89 ARG A O 1
ATOM 744 N N . GLY A 1 92 ? 17.712 11.450 3.106 1.00 12.07 90 GLY A N 1
ATOM 745 C CA . GLY A 1 92 ? 16.746 11.454 4.194 1.00 11.81 90 GLY A CA 1
ATOM 746 C C . GLY A 1 92 ? 15.343 11.233 3.726 1.00 10.94 90 GLY A C 1
ATOM 747 O O . GLY A 1 92 ? 14.606 10.493 4.353 1.00 10.48 90 GLY A O 1
ATOM 748 N N . ARG A 1 93 ? 14.957 11.855 2.612 1.00 11.17 91 ARG A N 1
ATOM 749 C CA . ARG A 1 93 ? 13.603 11.607 2.098 1.00 10.98 91 ARG A CA 1
ATOM 750 C C . ARG A 1 93 ? 13.433 10.159 1.740 1.00 10.68 91 ARG A C 1
ATOM 751 O O . ARG A 1 93 ? 12.347 9.590 1.907 1.00 10.43 91 ARG A O 1
ATOM 759 N N . LEU A 1 94 ? 14.473 9.501 1.233 1.00 10.97 92 LEU A N 1
ATOM 760 C CA . LEU A 1 94 ? 14.346 8.082 0.914 1.00 11.05 92 LEU A CA 1
ATOM 761 C C . LEU A 1 94 ? 14.256 7.238 2.162 1.00 10.62 92 LEU A C 1
ATOM 762 O O . LEU A 1 94 ? 13.474 6.275 2.165 1.00 10.54 92 LEU A O 1
ATOM 767 N N . VAL A 1 95 ? 15.022 7.592 3.204 1.00 10.78 93 VAL A N 1
ATOM 768 C CA . VAL A 1 95 ? 14.880 6.897 4.486 1.00 11.30 93 VAL A CA 1
ATOM 769 C C . VAL A 1 95 ? 13.436 7.039 5.021 1.00 10.72 93 VAL A C 1
ATOM 770 O O . VAL A 1 95 ? 12.789 6.030 5.386 1.00 10.32 93 VAL A O 1
ATOM 774 N N . LEU A 1 96 ? 12.848 8.217 4.911 1.00 10.00 94 LEU A N 1
ATOM 775 C CA . LEU A 1 96 ? 11.449 8.427 5.344 1.00 10.19 94 LEU A CA 1
ATOM 776 C C . LEU A 1 96 ? 10.524 7.537 4.568 1.00 9.45 94 LEU A C 1
ATOM 777 O O . LEU A 1 96 ? 9.596 6.923 5.103 1.00 10.22 94 LEU A O 1
ATOM 782 N N . TYR A 1 97 ? 10.687 7.472 3.233 1.00 9.76 95 TYR A N 1
ATOM 783 C CA . TYR A 1 97 ? 9.822 6.665 2.396 1.00 10.11 95 TYR A CA 1
ATOM 784 C C . TYR A 1 97 ? 9.964 5.198 2.798 1.00 10.07 95 TYR A C 1
ATOM 785 O O . TYR A 1 97 ? 8.945 4.487 2.942 1.00 10.21 95 TYR A O 1
ATOM 794 N N . ARG A 1 98 ? 11.194 4.704 2.957 1.00 10.15 96 ARG A N 1
ATOM 795 C CA . ARG A 1 98 ? 11.336 3.311 3.345 1.00 10.64 96 ARG A CA 1
ATOM 796 C C . ARG A 1 98 ? 10.766 3.032 4.733 1.00 10.42 96 ARG A C 1
ATOM 797 O O . ARG A 1 98 ? 10.219 1.943 4.939 1.00 11.51 96 ARG A O 1
ATOM 805 N N . MET A 1 99 ? 10.889 3.950 5.694 1.00 9.60 97 MET A N 1
ATOM 806 C CA . MET A 1 99 ? 10.227 3.731 6.993 1.00 9.46 97 MET A CA 1
ATOM 807 C C . MET A 1 99 ? 8.725 3.657 6.838 1.00 10.17 97 MET A C 1
ATOM 808 O O . MET A 1 99 ? 8.067 2.839 7.481 1.00 10.21 97 MET A O 1
ATOM 813 N N . GLU A 1 100 ? 8.115 4.458 5.964 1.00 9.46 98 GLU A N 1
ATOM 814 C CA . GLU A 1 100 ? 6.682 4.409 5.781 1.00 10.35 98 GLU A CA 1
ATOM 815 C C . GLU A 1 100 ? 6.277 3.104 5.231 1.00 10.48 98 GLU A C 1
ATOM 816 O O . GLU A 1 100 ? 5.254 2.522 5.627 1.00 13.55 98 GLU A O 1
ATOM 822 N N . LYS A 1 101 ? 7.055 2.579 4.275 1.00 10.46 99 LYS A N 1
ATOM 823 C CA . LYS A 1 101 ? 6.658 1.358 3.569 1.00 11.72 99 LYS A CA 1
ATOM 824 C C . LYS A 1 101 ? 7.006 0.057 4.323 1.00 11.51 99 LYS A C 1
ATOM 825 O O . LYS A 1 101 ? 6.372 -0.962 4.096 1.00 13.78 99 LYS A O 1
ATOM 831 N N . GLU A 1 102 ? 8.014 0.125 5.197 1.00 11.07 100 GLU A N 1
ATOM 832 C CA . GLU A 1 102 ? 8.567 -1.099 5.822 1.00 11.6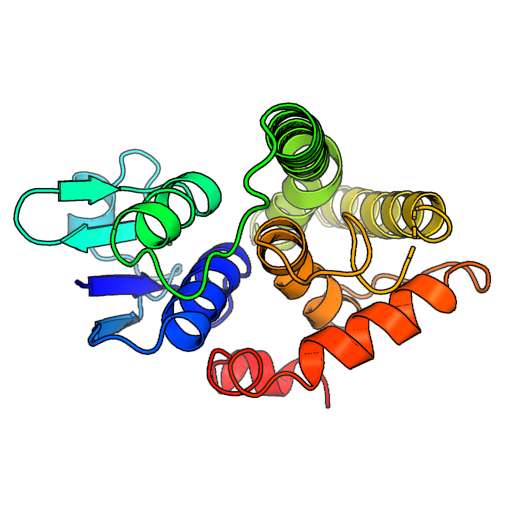6 100 GLU A CA 1
ATOM 833 C C . GLU A 1 102 ? 8.405 -1.146 7.332 1.00 11.37 100 GLU A C 1
ATOM 834 O O . GLU A 1 102 ? 8.601 -2.223 7.936 1.00 12.95 100 GLU A O 1
ATOM 840 N N . LEU A 1 103 ? 8.097 -0.031 7.971 1.00 10.63 101 LEU A N 1
ATOM 841 C CA . LEU A 1 103 ? 7.872 -0.002 9.440 1.00 10.62 101 LEU A CA 1
ATOM 842 C C . LEU A 1 103 ? 6.487 0.495 9.769 1.00 10.48 101 LEU A C 1
ATOM 843 O O . LEU A 1 103 ? 5.743 -0.153 10.511 1.00 11.07 101 LEU A O 1
ATOM 848 N N . PHE A 1 104 ? 6.108 1.636 9.215 1.00 10.14 102 PHE A N 1
ATOM 849 C CA . PHE A 1 104 ? 4.857 2.277 9.634 1.00 10.37 102 PHE A CA 1
ATOM 850 C C . PHE A 1 104 ? 3.634 1.632 9.022 1.00 10.92 102 PHE A C 1
ATOM 851 O O . PHE A 1 104 ? 2.521 1.836 9.512 1.00 11.46 102 PHE A O 1
ATOM 859 N N . ASN A 1 105 ? 3.827 0.851 7.967 1.00 11.08 103 ASN A N 1
ATOM 860 C CA . ASN A 1 105 ? 2.709 0.011 7.484 1.00 11.94 103 ASN A CA 1
ATOM 861 C C . ASN A 1 105 ? 2.318 -0.983 8.580 1.00 12.31 103 ASN A C 1
ATOM 862 O O . ASN A 1 105 ? 1.144 -1.207 8.850 1.00 14.45 103 ASN A O 1
ATOM 867 N N . HIS A 1 106 ? 3.309 -1.541 9.261 1.00 12.06 104 HIS A N 1
ATOM 868 C CA . HIS A 1 106 ? 3.032 -2.465 10.379 1.00 12.61 104 HIS A CA 1
ATOM 869 C C . HIS A 1 106 ? 2.441 -1.741 11.572 1.00 12.58 104 HIS A C 1
ATOM 870 O O . HIS A 1 106 ? 1.551 -2.294 12.248 1.00 13.38 104 HIS A O 1
ATOM 877 N N . VAL A 1 107 ? 2.908 -0.511 11.825 1.00 12.00 105 VAL A N 1
ATOM 878 C CA . VAL A 1 107 ? 2.318 0.316 12.894 1.00 12.32 105 VAL A CA 1
ATOM 879 C C . VAL A 1 107 ? 0.825 0.506 12.624 1.00 13.04 105 VAL A C 1
ATOM 880 O O . VAL A 1 107 ? 0.022 0.394 13.540 1.00 13.84 105 VAL A O 1
ATOM 884 N N . GLN A 1 108 ? 0.438 0.763 11.370 1.00 13.02 106 GLN A N 1
ATOM 885 C CA . GLN A 1 108 ? -1.000 0.912 11.116 1.00 14.11 106 GLN A CA 1
ATOM 886 C C . GLN A 1 108 ? -1.813 -0.323 11.443 1.00 14.94 106 GLN A C 1
ATOM 887 O O . GLN A 1 108 ? -2.978 -0.211 11.860 1.00 16.08 106 GLN A O 1
ATOM 893 N N . VAL A 1 109 ? -1.221 -1.500 11.203 1.00 14.66 107 VAL A N 1
ATOM 894 C CA . VAL A 1 109 ? -1.893 -2.757 11.566 1.00 15.62 107 VAL A CA 1
ATOM 895 C C . VAL A 1 109 ? -2.077 -2.876 13.092 1.00 15.97 107 VAL A C 1
ATOM 896 O O . VAL A 1 109 ? -3.143 -3.216 13.569 1.00 17.32 107 VAL A O 1
ATOM 900 N N . LEU A 1 110 ? -1.043 -2.527 13.863 1.00 15.26 108 LEU A N 1
ATOM 901 C CA . LEU A 1 110 ? -1.120 -2.578 15.316 1.00 15.82 108 LEU A CA 1
ATOM 902 C C . LEU A 1 110 ? -2.110 -1.562 15.812 1.00 16.74 108 LEU A C 1
ATOM 903 O O . LEU A 1 110 ? -2.686 -1.755 16.878 1.00 18.53 108 LEU A O 1
ATOM 908 N N . GLU A 1 111 ? -2.299 -0.459 15.089 1.00 16.27 109 GLU A N 1
ATOM 909 C CA . GLU A 1 111 ? -3.253 0.574 15.499 1.00 17.36 109 GLU A CA 1
ATOM 910 C C . GLU A 1 111 ? -4.698 0.314 15.094 1.00 19.83 109 GLU A C 1
ATOM 911 O O . GLU A 1 111 ? -5.612 0.995 15.570 1.00 24.24 109 GLU A O 1
ATOM 917 N N . ASN A 1 112 ? -4.885 -0.662 14.221 1.00 19.62 110 ASN A N 1
ATOM 918 C CA . ASN A 1 112 ? -6.198 -0.966 13.681 1.00 21.01 110 ASN A CA 1
ATOM 919 C C . ASN A 1 112 ? -6.939 -1.920 14.628 1.00 23.80 110 ASN A C 1
ATOM 920 O O . ASN A 1 112 ? -6.570 -3.090 14.709 1.00 26.82 110 ASN A O 1
ATOM 925 N N . PRO A 1 113 ? -8.006 -1.440 15.288 1.00 26.70 111 PRO A N 1
ATOM 926 C CA . PRO A 1 113 ? -8.744 -2.275 16.248 1.00 33.78 111 PRO A CA 1
ATOM 927 C C . PRO A 1 113 ? -9.354 -3.493 15.568 1.00 39.51 111 PRO A C 1
ATOM 928 O O . PRO A 1 113 ? -9.597 -4.528 16.201 1.00 45.07 111 PRO A O 1
ATOM 932 N N . ALA A 1 114 ? -9.602 -3.355 14.273 1.00 31.44 112 ALA A N 1
ATOM 933 C CA . ALA A 1 114 ? -10.245 -4.397 13.476 1.00 36.11 112 ALA A CA 1
ATOM 934 C C . ALA A 1 114 ? -9.274 -5.423 12.887 1.00 37.48 112 ALA A C 1
ATOM 935 O O . ALA A 1 114 ? -9.690 -6.364 12.223 1.00 44.33 112 ALA A O 1
ATOM 937 N N . ALA A 1 115 ? -7.976 -5.242 13.087 1.00 31.50 113 ALA A N 1
ATOM 938 C CA . ALA A 1 115 ? -7.036 -6.184 12.498 1.00 24.65 113 ALA A CA 1
ATOM 939 C C . ALA A 1 115 ? -7.022 -7.483 13.316 1.00 24.89 113 ALA A C 1
ATOM 940 O O . ALA A 1 115 ? -7.181 -7.473 14.525 1.00 32.91 113 ALA A O 1
ATOM 942 N N . ALA A 1 116 ? -6.819 -8.596 12.621 1.00 35.84 114 ALA A N 1
ATOM 943 C CA . ALA A 1 116 ? -6.764 -9.905 13.256 1.00 29.36 114 ALA A CA 1
ATOM 944 C C . ALA A 1 116 ? -5.581 -10.038 14.210 1.00 32.51 114 ALA A C 1
ATOM 945 O O . ALA A 1 116 ? -4.538 -9.406 14.029 1.00 28.78 114 ALA A O 1
ATOM 947 N N . ASN A 1 117 ? -5.725 -10.872 15.225 1.00 33.76 115 ASN A N 1
ATOM 948 C CA . ASN A 1 117 ? -4.604 -11.135 16.124 1.00 34.10 115 ASN A CA 1
ATOM 949 C C . ASN A 1 117 ? -3.393 -11.633 15.352 1.00 32.03 115 ASN A C 1
ATOM 950 O O . ASN A 1 117 ? -2.271 -11.190 15.597 1.00 30.21 115 ASN A O 1
ATOM 955 N N . LYS A 1 118 ? -3.632 -12.534 14.404 1.00 33.99 116 LYS A N 1
ATOM 956 C CA . LYS A 1 118 ? -2.577 -13.075 13.567 1.00 34.31 116 LYS A CA 1
ATOM 957 C C . LYS A 1 118 ? -1.860 -11.989 12.766 1.00 33.12 116 LYS A C 1
ATOM 958 O O . LYS A 1 118 ? -0.630 -11.975 12.715 1.00 31.55 116 LYS A O 1
ATOM 964 N N . GLU A 1 119 ? -2.619 -11.060 12.182 1.00 31.96 117 GLU A N 1
ATOM 965 C CA . GLU A 1 119 ? -2.035 -9.939 11.458 1.00 30.45 117 GLU A CA 1
ATOM 966 C C . GLU A 1 119 ? -1.190 -9.072 12.381 1.00 27.66 117 GLU A C 1
ATOM 967 O O . GLU A 1 119 ? -0.100 -8.600 12.015 1.00 26.39 117 GLU A O 1
ATOM 973 N N . GLN A 1 120 ? -1.680 -8.855 13.596 1.00 27.07 118 GLN A N 1
ATOM 974 C CA . GLN A 1 120 ? -0.968 -7.982 14.520 1.00 24.81 118 GLN A CA 1
ATOM 975 C C . GLN A 1 120 ? 0.306 -8.658 15.028 1.00 24.54 118 GLN A C 1
ATOM 976 O O . GLN A 1 120 ? 1.335 -7.991 15.194 1.00 22.84 118 GLN A O 1
ATOM 982 N N . ALA A 1 121 ? 0.267 -9.981 15.196 1.00 26.51 119 ALA A N 1
ATOM 983 C CA . ALA A 1 121 ? 1.472 -10.695 15.577 1.00 26.93 119 ALA A CA 1
ATOM 984 C C . ALA A 1 121 ? 2.551 -10.582 14.484 1.00 26.74 119 ALA A C 1
ATOM 985 O O . ALA A 1 121 ? 3.716 -10.344 14.786 1.00 25.93 119 ALA A O 1
ATOM 987 N N . LYS A 1 122 ? 2.157 -10.761 13.224 1.00 27.84 120 LYS A N 1
ATOM 988 C CA . LYS A 1 122 ? 3.095 -10.589 12.115 1.00 28.04 120 LYS A CA 1
ATOM 989 C C . LYS A 1 122 ? 3.662 -9.166 12.080 1.00 25.48 120 LYS A C 1
ATOM 990 O O . LYS A 1 122 ? 4.869 -8.976 11.862 1.00 25.16 120 LYS A O 1
ATOM 996 N N . ALA A 1 123 ? 2.803 -8.172 12.311 1.00 23.94 121 ALA A N 1
ATOM 997 C CA . ALA A 1 123 ? 3.279 -6.781 12.316 1.00 21.66 121 ALA A CA 1
ATOM 998 C C . ALA A 1 123 ? 4.290 -6.509 13.412 1.00 20.19 121 ALA A C 1
ATOM 999 O O . ALA A 1 123 ? 5.287 -5.831 13.188 1.00 19.09 121 ALA A O 1
ATOM 1001 N N . ARG A 1 124 ? 4.005 -6.993 14.621 1.00 20.38 122 ARG A N 1
ATOM 1002 C CA . ARG A 1 124 ? 4.881 -6.819 15.760 1.00 19.80 122 ARG A CA 1
ATOM 1003 C C . ARG A 1 124 ? 6.231 -7.482 15.475 1.00 20.49 122 ARG A C 1
ATOM 1004 O O . ARG A 1 124 ? 7.294 -6.882 15.727 1.00 19.46 122 ARG A O 1
ATOM 1012 N N . GLU A 1 125 ? 6.193 -8.682 14.918 1.00 22.79 123 GLU A N 1
ATOM 1013 C CA . GLU A 1 125 ? 7.404 -9.375 14.553 1.00 24.46 123 GLU A CA 1
ATOM 1014 C C . GLU A 1 125 ? 8.204 -8.597 13.528 1.00 23.78 123 GLU A C 1
ATOM 1015 O O . GLU A 1 125 ? 9.429 -8.453 13.646 1.00 23.95 123 GLU A O 1
ATOM 1021 N N . ALA A 1 126 ? 7.516 -8.094 12.508 1.00 23.34 124 ALA A N 1
ATOM 1022 C CA . ALA A 1 126 ? 8.225 -7.373 11.442 1.00 23.09 124 ALA A CA 1
ATOM 1023 C C . ALA A 1 126 ? 8.858 -6.088 11.922 1.00 20.62 124 ALA A C 1
ATOM 1024 O O . ALA A 1 126 ? 9.927 -5.715 11.484 1.00 20.75 124 ALA A O 1
ATOM 1026 N N . ILE A 1 127 ? 8.216 -5.423 12.867 1.00 18.64 125 ILE A N 1
ATOM 1027 C CA . ILE A 1 127 ? 8.808 -4.202 13.401 1.00 16.47 125 ILE A CA 1
ATOM 1028 C C . ILE A 1 127 ? 10.058 -4.522 14.203 1.00 17.69 125 ILE A C 1
ATOM 1029 O O . ILE A 1 127 ? 11.070 -3.856 14.014 1.00 16.26 125 ILE A O 1
ATOM 1034 N N . GLY A 1 128 ? 10.020 -5.571 15.026 1.00 18.18 126 GLY A N 1
ATOM 1035 C CA . GLY A 1 128 ? 11.204 -5.911 15.789 1.00 19.05 126 GLY A CA 1
ATOM 1036 C C . GLY A 1 128 ? 12.350 -6.283 14.872 1.00 21.09 126 GLY A C 1
ATOM 1037 O O . GLY A 1 128 ? 13.489 -5.898 15.105 1.00 21.16 126 GLY A O 1
ATOM 1038 N N . ASN A 1 129 ? 12.057 -7.036 13.829 1.00 22.70 127 ASN A N 1
ATOM 1039 C CA . ASN A 1 129 ? 13.106 -7.486 12.923 1.00 25.11 127 ASN A CA 1
ATOM 1040 C C . ASN A 1 129 ? 13.696 -6.302 12.155 1.00 23.85 127 ASN A C 1
ATOM 1041 O O . ASN A 1 129 ? 14.930 -6.197 11.989 1.00 25.04 127 ASN A O 1
ATOM 1046 N N . GLY A 1 130 ? 12.817 -5.434 11.666 1.00 21.83 128 GLY A N 1
ATOM 1047 C CA . GLY A 1 130 ? 13.212 -4.246 10.927 1.00 21.38 128 GLY A CA 1
ATOM 1048 C C . GLY A 1 130 ? 14.065 -3.294 11.735 1.00 20.19 128 GLY A C 1
ATOM 1049 O O . GLY A 1 130 ? 15.097 -2.799 11.241 1.00 22.88 128 GLY A O 1
ATOM 1050 N N . LEU A 1 131 ? 13.650 -3.016 12.960 1.00 17.35 129 LEU A N 1
ATOM 1051 C CA . LEU A 1 131 ? 14.403 -2.120 13.821 1.00 19.30 129 LEU A CA 1
ATOM 1052 C C . LEU A 1 131 ? 15.742 -2.744 14.187 1.00 23.14 129 LEU A C 1
ATOM 1053 O O . LEU A 1 131 ? 16.738 -2.023 14.282 1.00 22.81 129 LEU A O 1
ATOM 1058 N N . THR A 1 132 ? 15.771 -4.061 14.411 1.00 19.96 130 THR A N 1
ATOM 1059 C CA . THR A 1 132 ? 17.014 -4.742 14.767 1.00 22.57 130 THR A CA 1
ATOM 1060 C C . THR A 1 132 ? 17.999 -4.577 13.621 1.00 29.08 130 THR A C 1
ATOM 1061 O O . THR A 1 132 ? 19.182 -4.327 13.837 1.00 29.57 130 THR A O 1
ATOM 1065 N N . MET A 1 133 ? 17.516 -4.677 12.392 1.00 27.04 131 MET A N 1
ATOM 1066 C CA . MET A 1 133 ? 18.446 -4.618 11.284 1.00 31.63 131 MET A CA 1
ATOM 1067 C C . MET A 1 133 ? 18.946 -3.208 11.052 1.00 27.98 131 MET A C 1
ATOM 1068 O O . MET A 1 133 ? 20.084 -3.027 10.611 1.00 35.16 131 MET A O 1
ATOM 1073 N N . LEU A 1 134 ? 18.092 -2.232 11.345 1.00 26.53 132 LEU A N 1
ATOM 1074 C CA . LEU A 1 134 ? 18.435 -0.827 11.221 1.00 21.39 132 LEU A CA 1
ATOM 1075 C C . LEU A 1 134 ? 19.382 -0.332 12.309 1.00 23.51 132 LEU A C 1
ATOM 1076 O O . LEU A 1 134 ? 20.062 0.657 12.123 1.00 25.56 132 LEU A O 1
ATOM 1081 N N . SER A 1 135 ? 19.439 -1.041 13.431 1.00 27.65 133 SER A N 1
ATOM 1082 C CA . SER A 1 135 ? 20.194 -0.550 14.573 1.00 30.46 133 SER A CA 1
ATOM 1083 C C . SER A 1 135 ? 21.662 -0.156 14.300 1.00 30.71 133 SER A C 1
ATOM 1084 O O . SER A 1 135 ? 22.101 0.900 14.751 1.00 33.52 133 SER A O 1
ATOM 1087 N N . PRO A 1 136 ? 22.440 -0.978 13.550 1.00 33.82 134 PRO A N 1
ATOM 1088 C CA . PRO A 1 136 ? 23.810 -0.533 13.242 1.00 34.73 134 PRO A CA 1
ATOM 1089 C C . PRO A 1 136 ? 23.915 0.785 12.466 1.00 40.34 134 PRO A C 1
ATOM 1090 O O . PRO A 1 136 ? 24.781 1.608 12.790 1.00 46.52 134 PRO A O 1
ATOM 1094 N N . SER A 1 137 ? 23.088 0.975 11.443 1.00 39.95 135 SER A N 1
ATOM 1095 C CA . SER A 1 137 ? 23.174 2.200 10.640 1.00 45.19 135 SER A CA 1
ATOM 1096 C C . SER A 1 137 ? 22.516 3.366 11.373 1.00 40.18 135 SER A C 1
ATOM 1097 O O . SER A 1 137 ? 23.066 4.468 11.406 1.00 39.42 135 SER A O 1
ATOM 1100 N N . SER A 1 141 ? 26.308 6.806 14.050 1.00 34.22 139 SER A N 1
ATOM 1101 C CA . SER A 1 141 ? 26.075 8.227 14.255 1.00 31.80 139 SER A CA 1
ATOM 1102 C C . SER A 1 141 ? 25.091 8.533 15.406 1.00 27.58 139 SER A C 1
ATOM 1103 O O . SER A 1 141 ? 24.297 7.676 15.817 1.00 33.17 139 SER A O 1
ATOM 1106 N N . LYS A 1 142 ? 25.147 9.774 15.898 1.00 30.81 140 LYS A N 1
ATOM 1107 C CA . LYS A 1 142 ? 24.335 10.235 17.035 1.00 29.45 140 LYS A CA 1
ATOM 1108 C C . LYS A 1 142 ? 22.862 10.241 16.668 1.00 24.51 140 LYS A C 1
ATOM 1109 O O . LYS A 1 142 ? 22.009 9.866 17.486 1.00 27.61 140 LYS A O 1
ATOM 1115 N N . TYR A 1 143 ? 22.548 10.664 15.443 1.00 24.04 141 TYR A N 1
ATOM 1116 C CA . TYR A 1 143 ? 21.154 10.690 14.998 1.00 22.33 141 TYR A CA 1
ATOM 1117 C C . TYR A 1 143 ? 21.075 9.898 13.697 1.00 22.51 141 TYR A C 1
ATOM 1118 O O . TYR A 1 143 ? 22.111 9.492 13.146 1.00 23.71 141 TYR A O 1
ATOM 1127 N N . ILE A 1 144 ? 19.869 9.688 13.179 1.00 21.46 142 ILE A N 1
ATOM 1128 C CA . ILE A 1 144 ? 19.732 8.803 12.027 1.00 21.76 142 ILE A CA 1
ATOM 1129 C C . ILE A 1 144 ? 20.514 9.289 10.789 1.00 22.29 142 ILE A C 1
ATOM 1130 O O . ILE A 1 144 ? 21.098 8.467 10.084 1.00 30.09 142 ILE A O 1
ATOM 1135 N N . LEU A 1 145 ? 20.553 10.591 10.522 1.00 21.71 143 LEU A N 1
ATOM 1136 C CA . LEU A 1 145 ? 21.258 11.062 9.326 1.00 23.79 143 LEU A CA 1
ATOM 1137 C C . LEU A 1 145 ? 22.697 11.479 9.586 1.00 25.45 143 LEU A C 1
ATOM 1138 O O . LEU A 1 145 ? 23.433 11.859 8.659 1.00 30.07 143 LEU A O 1
ATOM 1143 N N . GLY A 1 146 ? 23.135 11.412 10.828 1.00 23.85 144 GLY A N 1
ATOM 1144 C CA . GLY A 1 146 ? 24.473 11.899 11.118 1.00 25.05 144 GLY A CA 1
ATOM 1145 C C . GLY A 1 146 ? 24.537 12.555 12.471 1.00 24.84 144 GLY A C 1
ATOM 1146 O O . GLY A 1 146 ? 23.828 12.171 13.399 1.00 24.28 144 GLY A O 1
ATOM 1147 N N . GLU A 1 147 ? 25.374 13.563 12.619 1.00 25.34 145 GLU A N 1
ATOM 1148 C CA . GLU A 1 147 ? 25.545 14.077 13.962 1.00 25.42 145 GLU A CA 1
ATOM 1149 C C . GLU A 1 147 ? 24.487 15.126 14.305 1.00 23.82 145 GLU A C 1
ATOM 1150 O O . GLU A 1 147 ? 24.450 15.594 15.433 1.00 25.60 145 GLU A O 1
ATOM 1156 N N . ASP A 1 148 ? 23.591 15.445 13.366 1.00 22.61 146 ASP A N 1
ATOM 115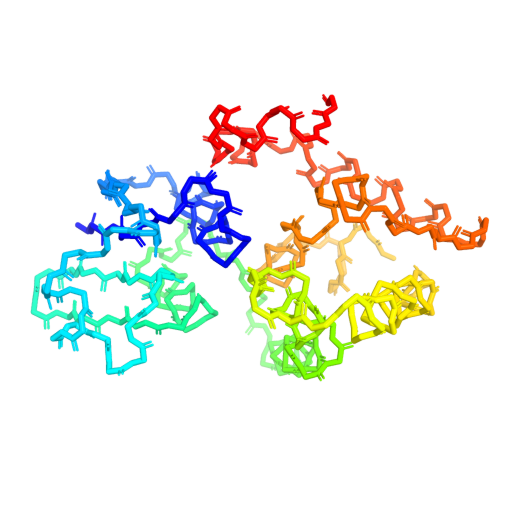7 C CA . ASP A 1 148 ? 22.526 16.428 13.614 1.00 23.51 146 ASP A CA 1
ATOM 1158 C C . ASP A 1 148 ? 21.104 15.833 13.645 1.00 19.97 146 ASP A C 1
ATOM 1159 O O . ASP A 1 148 ? 20.692 15.107 12.754 1.00 19.93 146 ASP A O 1
ATOM 1164 N N . PHE A 1 149 ? 20.360 16.198 14.677 1.00 19.23 147 PHE A N 1
ATOM 1165 C CA . PHE A 1 149 ? 18.941 15.842 14.811 1.00 18.12 147 PHE A CA 1
ATOM 1166 C C . PHE A 1 149 ? 18.177 16.336 13.613 1.00 19.33 147 PHE A C 1
ATOM 1167 O O . PHE A 1 149 ? 18.386 17.453 13.160 1.00 21.44 147 PHE A O 1
ATOM 1175 N N . SER A 1 150 ? 17.236 15.529 13.116 1.00 16.71 148 SER A N 1
ATOM 1176 C CA . SER A 1 150 ? 16.480 15.914 11.922 1.00 11.72 148 SER A CA 1
ATOM 1177 C C . SER A 1 150 ? 15.072 1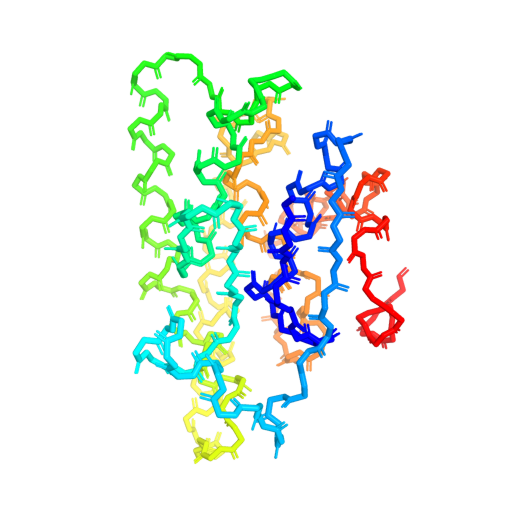5.406 11.938 1.00 12.12 148 SER A C 1
ATOM 1178 O O . SER A 1 150 ? 14.671 14.648 12.843 1.00 11.23 148 SER A O 1
ATOM 1181 N N . MET A 1 151 ? 14.335 15.802 10.903 1.00 13.85 149 MET A N 1
ATOM 1182 C CA . MET A 1 151 ? 12.939 15.356 10.738 1.00 12.04 149 MET A CA 1
ATOM 1183 C C . MET A 1 151 ? 12.850 13.837 10.622 1.00 11.13 149 MET A C 1
ATOM 1184 O O . MET A 1 151 ? 11.831 13.223 10.908 1.00 11.10 149 MET A O 1
ATOM 1189 N N . ILE A 1 152 ? 13.935 13.215 10.193 1.00 12.66 150 ILE A N 1
ATOM 1190 C CA . ILE A 1 152 ? 13.938 11.773 10.111 1.00 11.94 150 ILE A CA 1
ATOM 1191 C C . ILE A 1 152 ? 13.844 11.111 11.498 1.00 13.19 150 ILE A C 1
ATOM 1192 O O . ILE A 1 152 ? 13.123 10.132 11.730 1.00 13.02 150 ILE A O 1
ATOM 1197 N N . ASP A 1 153 ? 14.560 11.693 12.450 1.00 11.36 151 ASP A N 1
ATOM 1198 C CA . ASP A 1 153 ? 14.414 11.294 13.853 1.00 10.52 151 ASP A CA 1
ATOM 1199 C C . ASP A 1 153 ? 13.000 11.540 14.389 1.00 10.00 151 ASP A C 1
ATOM 1200 O O . ASP A 1 153 ? 12.402 10.712 15.077 1.00 11.34 151 ASP A O 1
ATOM 1205 N N . VAL A 1 154 ? 12.438 12.660 14.003 1.00 9.36 152 VAL A N 1
ATOM 1206 C CA . VAL A 1 154 ? 11.083 12.983 14.409 1.00 10.14 152 VAL A CA 1
ATOM 1207 C C . VAL A 1 154 ? 10.116 11.919 13.936 1.00 8.66 152 VAL A C 1
ATOM 1208 O O . VAL A 1 154 ? 9.243 11.461 14.711 1.00 9.76 152 VAL A O 1
ATOM 1212 N N . ALA A 1 155 ? 10.239 11.507 12.669 1.00 9.09 153 ALA A N 1
ATOM 1213 C CA . ALA A 1 155 ? 9.251 10.570 12.089 1.00 7.97 153 ALA A CA 1
ATOM 1214 C C . ALA A 1 155 ? 9.312 9.188 12.806 1.00 8.13 153 ALA A C 1
ATOM 1215 O O . ALA A 1 155 ? 8.291 8.538 12.976 1.00 8.54 153 ALA A O 1
ATOM 1217 N N . LEU A 1 156 ? 10.509 8.760 13.207 1.00 8.55 154 LEU A N 1
ATOM 1218 C CA . LEU A 1 156 ? 10.657 7.462 13.822 1.00 9.00 154 LEU A CA 1
ATOM 1219 C C . LEU A 1 156 ? 10.326 7.465 15.322 1.00 9.10 154 LEU A C 1
ATOM 1220 O O . LEU A 1 156 ? 9.898 6.450 15.853 1.00 9.45 154 LEU A O 1
ATOM 1225 N N . ALA A 1 157 ? 10.465 8.615 15.993 1.00 8.13 155 ALA A N 1
ATOM 1226 C CA . ALA A 1 157 ? 10.437 8.646 17.458 1.00 8.17 155 ALA A CA 1
ATOM 1227 C C . ALA A 1 157 ? 9.130 8.061 18.026 1.00 8.75 155 ALA A C 1
ATOM 1228 O O . ALA A 1 157 ? 9.194 7.390 19.027 1.00 8.30 155 ALA A O 1
ATOM 1230 N N . PRO A 1 158 ? 7.947 8.348 17.489 1.00 7.87 156 PRO A N 1
ATOM 1231 C CA . PRO A 1 158 ? 6.731 7.769 18.120 1.00 7.25 156 PRO A CA 1
ATOM 1232 C C . PRO A 1 158 ? 6.687 6.277 18.115 1.00 8.26 156 PRO A C 1
ATOM 1233 O O . PRO A 1 158 ? 6.058 5.691 19.026 1.00 9.24 156 PRO A O 1
ATOM 1237 N N . LEU A 1 159 ? 7.292 5.627 17.122 1.00 8.90 157 LEU A N 1
ATOM 1238 C CA . LEU A 1 159 ? 7.382 4.164 17.141 1.00 7.99 157 LEU A CA 1
ATOM 1239 C C . LEU A 1 159 ? 8.316 3.676 18.221 1.00 9.49 157 LEU A C 1
ATOM 1240 O O . LEU A 1 159 ? 7.956 2.801 18.990 1.00 9.51 157 LEU A O 1
ATOM 1245 N N . LEU A 1 160 ? 9.469 4.280 18.333 1.00 9.28 158 LEU A N 1
ATOM 1246 C CA . LEU A 1 160 ? 10.389 3.855 19.404 1.00 8.30 158 LEU A CA 1
ATOM 1247 C C . LEU A 1 160 ? 9.815 4.098 20.795 1.00 9.66 158 LEU A C 1
ATOM 1248 O O . LEU A 1 160 ? 10.031 3.282 21.687 1.00 11.35 158 LEU A O 1
ATOM 1253 N N . TRP A 1 161 ? 9.029 5.178 20.965 1.00 8.66 159 TRP A N 1
ATOM 1254 C CA . TRP A 1 161 ? 8.389 5.410 22.258 1.00 8.28 159 TRP A CA 1
ATOM 1255 C C . TRP A 1 161 ? 7.449 4.260 22.606 1.00 8.22 159 TRP A C 1
ATOM 1256 O O . TRP A 1 161 ? 7.301 3.957 23.794 1.00 9.82 159 TRP A O 1
ATOM 1267 N N . ARG A 1 162 ? 6.838 3.638 21.596 1.00 8.72 160 ARG A N 1
ATOM 1268 C CA . ARG A 1 162 ? 5.790 2.644 21.738 1.00 8.49 160 ARG A CA 1
ATOM 1269 C C . ARG A 1 162 ? 6.292 1.223 21.716 1.00 8.10 160 ARG A C 1
ATOM 1270 O O . ARG A 1 162 ? 5.432 0.310 21.711 1.00 10.73 160 ARG A O 1
ATOM 1278 N N . LEU A 1 163 ? 7.606 0.964 21.800 1.00 10.06 161 LEU A N 1
ATOM 1279 C CA . LEU A 1 163 ? 8.008 -0.451 21.709 1.00 11.01 161 LEU A CA 1
ATOM 1280 C C . LEU A 1 163 ? 7.442 -1.290 22.836 1.00 11.06 161 LEU A C 1
ATOM 1281 O O . LEU A 1 163 ? 6.953 -2.422 22.579 1.00 12.37 161 LEU A O 1
ATOM 1286 N N . ASP A 1 164 ? 7.417 -0.790 24.082 1.00 11.10 162 ASP A N 1
ATOM 1287 C CA . ASP A 1 164 ? 6.790 -1.549 25.166 1.00 13.26 162 ASP A CA 1
ATOM 1288 C C . ASP A 1 164 ? 5.276 -1.686 24.932 1.00 11.30 162 ASP A C 1
ATOM 1289 O O . ASP A 1 164 ? 4.695 -2.814 25.096 1.00 12.96 162 ASP A O 1
ATOM 1294 N N . HIS A 1 165 ? 4.605 -0.594 24.575 1.00 10.45 163 HIS A N 1
ATOM 1295 C CA . HIS A 1 165 ? 3.165 -0.603 24.334 1.00 10.81 163 HIS A CA 1
ATOM 1296 C C . HIS A 1 165 ? 2.795 -1.671 23.296 1.00 10.52 163 HIS A C 1
ATOM 1297 O O . HIS A 1 165 ? 1.826 -2.400 23.472 1.00 13.17 163 HIS A O 1
ATOM 1304 N N . TYR A 1 166 ? 3.565 -1.727 22.206 1.00 10.28 164 TYR A N 1
ATOM 1305 C CA . TYR A 1 166 ? 3.346 -2.673 21.131 1.00 10.51 164 TYR A CA 1
ATOM 1306 C C . TYR A 1 166 ? 3.892 -4.076 21.398 1.00 12.44 164 TYR A C 1
ATOM 1307 O O . TYR A 1 166 ? 3.733 -4.974 20.577 1.00 14.53 164 TYR A O 1
ATOM 1316 N N . ASP A 1 167 ? 4.546 -4.270 22.539 1.00 11.71 165 ASP A N 1
ATOM 1317 C CA . ASP A 1 167 ? 5.159 -5.557 22.878 1.00 12.48 165 ASP A CA 1
ATOM 1318 C C . ASP A 1 167 ? 6.197 -6.021 21.833 1.00 13.04 165 ASP A C 1
ATOM 1319 O O . ASP A 1 167 ? 6.356 -7.204 21.568 1.00 16.48 165 ASP A O 1
ATOM 1324 N N . VAL A 1 168 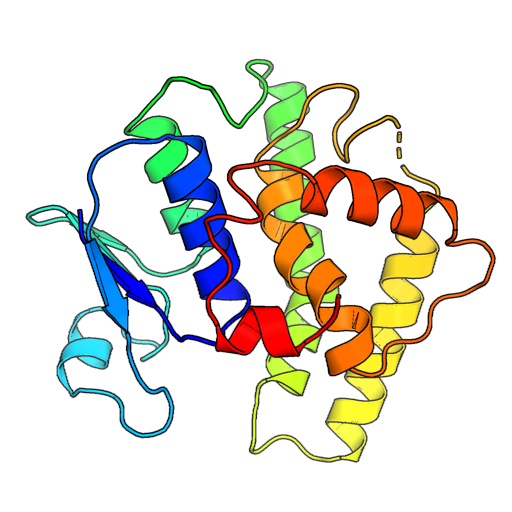? 6.914 -5.053 21.278 1.00 12.52 166 VAL A N 1
ATOM 1325 C CA . VAL A 1 168 ? 7.961 -5.324 20.319 1.00 14.66 166 VAL A CA 1
ATOM 1326 C C . VAL A 1 168 ? 9.211 -5.653 21.092 1.00 18.09 166 VAL A C 1
ATOM 1327 O O . VAL A 1 168 ? 9.630 -4.901 21.973 1.00 22.17 166 VAL A O 1
ATOM 1331 N N . LYS A 1 169 ? 9.804 -6.790 20.740 1.00 26.70 167 LYS A N 1
ATOM 1332 C CA . LYS A 1 169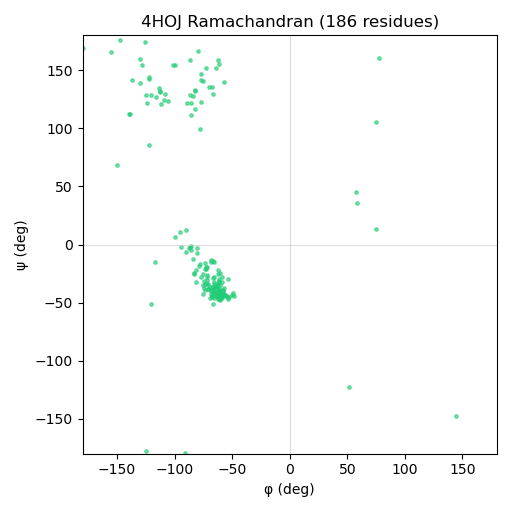 ? 11.034 -7.267 21.340 1.00 34.57 167 LYS A CA 1
ATOM 1333 C C . LYS A 1 169 ? 12.169 -7.148 20.311 1.00 35.99 167 LYS A C 1
ATOM 1334 O O . LYS A 1 169 ? 12.034 -7.632 19.180 1.00 34.11 167 LYS A O 1
ATOM 1340 N N . LEU A 1 170 ? 13.250 -6.453 20.672 1.00 31.88 168 LEU A N 1
ATOM 1341 C CA . LEU A 1 170 ? 14.412 -6.320 19.775 1.00 27.08 168 LEU A CA 1
ATOM 1342 C C . LEU A 1 170 ? 15.538 -7.256 20.163 1.00 36.29 168 LEU A C 1
ATOM 1343 O O . LEU A 1 170 ? 15.663 -7.604 21.329 1.00 34.58 168 LEU A O 1
ATOM 1348 N N . GLY A 1 171 ? 16.377 -7.618 19.192 1.00 38.12 169 GLY A N 1
ATOM 1349 C CA . GLY A 1 171 ? 17.584 -8.369 19.479 1.00 29.11 169 GLY A CA 1
ATOM 1350 C C . GLY A 1 171 ? 18.534 -7.608 20.404 1.00 29.89 169 GLY A C 1
ATOM 1351 O O . GLY A 1 171 ? 18.520 -6.369 20.473 1.00 34.49 169 GLY A O 1
ATOM 1352 N N . LYS A 1 172 ? 19.384 -8.339 21.118 1.00 47.64 170 LYS A N 1
ATOM 1353 C CA . LYS A 1 172 ? 20.376 -7.700 21.988 1.00 44.12 170 LYS A CA 1
ATOM 1354 C C . LYS A 1 172 ? 21.362 -6.825 21.190 1.00 40.12 170 LYS A C 1
ATOM 1355 O O . LYS A 1 172 ? 21.968 -5.894 21.724 1.00 39.24 170 LYS A O 1
ATOM 1361 N N . SER A 1 173 ? 21.485 -7.110 19.899 1.00 33.16 171 SER A N 1
ATOM 1362 C CA . SER A 1 173 ? 22.339 -6.340 19.010 1.00 38.23 171 SER A CA 1
ATOM 1363 C C . SER A 1 173 ? 21.805 -4.932 18.787 1.00 38.83 171 SER A C 1
ATOM 1364 O O . SER A 1 173 ? 22.522 -4.063 18.275 1.00 41.15 171 SER A O 1
ATOM 1367 N N . ALA A 1 174 ? 20.543 -4.719 19.157 1.00 33.68 172 ALA A N 1
ATOM 1368 C CA . ALA A 1 174 ? 19.899 -3.430 18.964 1.00 29.46 172 ALA A CA 1
ATOM 1369 C C . ALA A 1 174 ? 20.062 -2.482 20.148 1.00 29.70 172 ALA A C 1
ATOM 1370 O O . ALA A 1 174 ? 19.390 -1.444 20.214 1.00 27.04 172 ALA A O 1
ATOM 1372 N N . ALA A 1 175 ? 20.950 -2.809 21.076 1.00 30.37 173 ALA A N 1
ATOM 1373 C CA . ALA A 1 175 ? 21.256 -1.872 22.154 1.00 30.63 173 ALA A CA 1
ATOM 1374 C C . ALA A 1 175 ? 21.561 -0.443 21.670 1.00 31.28 173 ALA A C 1
ATOM 1375 O O . ALA A 1 175 ? 21.049 0.512 22.263 1.00 29.40 173 ALA A O 1
ATOM 1377 N N . PRO A 1 176 ? 22.331 -0.288 20.569 1.00 26.78 174 PRO A N 1
ATOM 1378 C CA . PRO A 1 176 ? 22.610 1.070 20.079 1.00 31.04 174 PRO A CA 1
ATOM 1379 C C . PRO A 1 176 ? 21.363 1.851 19.679 1.00 26.32 174 PRO A C 1
ATOM 1380 O O . PRO A 1 176 ? 21.281 3.046 19.967 1.00 25.39 174 PRO A O 1
ATOM 1384 N N . LEU A 1 177 ? 20.404 1.189 19.042 1.00 22.37 175 LEU A N 1
ATOM 1385 C CA . LEU A 1 177 ? 19.136 1.829 18.727 1.00 21.59 175 LEU A CA 1
ATOM 1386 C C . LEU A 1 177 ? 18.407 2.290 20.002 1.00 21.77 175 LEU A C 1
ATOM 1387 O O . LEU A 1 177 ? 17.781 3.361 20.046 1.00 18.87 175 LEU A O 1
ATOM 1392 N N . LEU A 1 178 ? 18.446 1.479 21.051 1.00 21.11 176 LEU A N 1
ATOM 1393 C CA . LEU A 1 178 ? 17.729 1.845 22.275 1.00 20.93 176 LEU A CA 1
ATOM 1394 C C . LEU A 1 178 ? 18.414 3.017 23.000 1.00 21.74 176 LEU A C 1
ATOM 1395 O O . LEU A 1 178 ? 17.723 3.862 23.581 1.00 20.37 176 LEU A O 1
ATOM 1400 N N . LYS A 1 179 ? 19.735 3.085 22.935 1.00 23.57 177 LYS A N 1
ATOM 1401 C CA . LYS A 1 179 ? 20.457 4.207 23.538 1.00 23.65 177 LYS A CA 1
ATOM 1402 C C . LYS A 1 179 ? 20.123 5.484 22.764 1.00 22.13 177 LYS A C 1
ATOM 1403 O O . LYS A 1 179 ? 19.848 6.536 23.365 1.00 25.64 177 LYS A O 1
ATOM 1409 N N . TYR A 1 180 ? 20.143 5.391 21.436 1.00 21.26 178 TYR A N 1
ATOM 1410 C CA . TYR A 1 180 ? 19.649 6.478 20.591 1.00 22.64 178 TYR A CA 1
ATOM 1411 C C . TYR A 1 180 ? 18.221 6.913 20.948 1.00 18.02 178 TYR A C 1
ATOM 1412 O O . TYR A 1 180 ? 17.959 8.126 21.075 1.00 18.72 178 TYR A O 1
ATOM 1421 N N . ALA A 1 181 ? 17.310 5.959 21.115 1.00 17.20 179 ALA A N 1
ATOM 1422 C CA . ALA A 1 181 ? 15.939 6.328 21.411 1.00 15.78 179 ALA A CA 1
ATOM 1423 C C . ALA A 1 181 ? 15.920 7.128 22.716 1.00 16.64 179 ALA A C 1
ATOM 1424 O O . ALA A 1 181 ? 15.206 8.111 22.782 1.00 15.73 179 ALA A O 1
ATOM 1426 N N . GLU A 1 182 ? 16.646 6.700 23.744 1.00 18.46 180 GLU A N 1
ATOM 1427 C CA . GLU A 1 182 ? 16.701 7.481 24.996 1.00 19.27 180 GLU A CA 1
ATOM 1428 C C . GLU A 1 182 ? 17.192 8.929 24.811 1.00 20.97 180 GLU A C 1
ATOM 1429 O O . GLU A 1 182 ? 16.674 9.863 25.463 1.00 22.11 180 GLU A O 1
ATOM 1435 N N . ARG A 1 183 ? 18.149 9.149 23.924 1.00 20.10 181 ARG A N 1
ATOM 1436 C CA . ARG A 1 183 ? 18.568 10.516 23.631 1.00 23.87 181 ARG A CA 1
ATOM 1437 C C . ARG A 1 183 ? 17.438 11.334 23.016 1.00 22.91 181 ARG A C 1
ATOM 1438 O O . ARG A 1 183 ? 17.266 12.481 23.416 1.00 22.39 181 ARG A O 1
ATOM 1446 N N . ILE A 1 184 ? 16.681 10.762 22.070 1.00 16.82 182 ILE A N 1
ATOM 1447 C CA . ILE A 1 184 ? 15.568 11.482 21.502 1.00 15.27 182 ILE A CA 1
ATOM 1448 C C . ILE A 1 184 ? 14.547 11.821 22.589 1.00 15.36 182 ILE A C 1
ATOM 1449 O O . ILE A 1 184 ? 14.019 12.952 22.643 1.00 14.67 182 ILE A O 1
ATOM 1454 N N . PHE A 1 185 ? 14.278 10.862 23.477 1.00 15.11 183 PHE A N 1
ATOM 1455 C CA . PHE A 1 185 ? 13.186 11.047 24.434 1.00 13.26 183 PHE A CA 1
ATOM 1456 C C . PHE A 1 185 ? 13.565 12.047 25.530 1.00 14.90 183 PHE A C 1
ATOM 1457 O O . PHE A 1 185 ? 12.649 12.566 26.200 1.00 17.15 183 PHE A O 1
ATOM 1465 N N . GLN A 1 186 ? 14.861 12.345 25.671 1.00 16.37 184 GLN A N 1
ATOM 1466 C CA . GLN A 1 186 ? 15.278 13.362 26.615 1.00 20.39 184 GLN A CA 1
ATOM 1467 C C . GLN A 1 186 ? 15.119 14.765 26.061 1.00 16.84 184 GLN A C 1
ATOM 1468 O O . GLN A 1 186 ? 15.329 15.734 26.773 1.00 20.07 184 GLN A O 1
ATOM 1474 N N . ARG A 1 187 ? 14.782 14.907 24.780 1.00 15.55 185 ARG A N 1
ATOM 1475 C CA . ARG A 1 187 ? 14.693 16.257 24.240 1.00 15.27 185 ARG A CA 1
ATOM 1476 C C . ARG A 1 187 ? 13.469 16.968 24.855 1.00 14.79 185 ARG A C 1
ATOM 1477 O O . ARG A 1 187 ? 12.375 16.409 24.952 1.00 15.16 185 ARG A O 1
ATOM 1485 N N . GLU A 1 188 ? 13.660 18.213 25.255 1.00 16.93 186 GLU A N 1
ATOM 1486 C CA . GLU A 1 188 ? 12.617 18.997 25.871 1.00 17.27 186 GLU A CA 1
ATOM 1487 C C . GLU A 1 188 ? 11.324 18.964 25.054 1.00 14.36 186 GLU A C 1
ATOM 1488 O O . GLU A 1 188 ? 10.245 18.799 25.598 1.00 15.13 186 GLU A O 1
ATOM 1494 N N . ALA A 1 189 ? 11.426 19.093 23.735 1.00 14.80 187 ALA A N 1
ATOM 1495 C CA . ALA A 1 189 ? 10.207 19.175 22.906 1.00 14.97 187 ALA A CA 1
ATOM 1496 C C . ALA A 1 189 ? 9.569 17.823 22.762 1.00 13.37 187 ALA A C 1
ATOM 1497 O O . ALA A 1 189 ? 8.365 17.734 22.540 1.00 12.80 187 ALA A O 1
ATOM 1499 N N . PHE A 1 190 ? 10.363 16.762 22.896 1.00 12.02 188 PHE A N 1
ATOM 1500 C CA . PHE A 1 190 ? 9.752 15.449 22.863 1.00 11.42 188 PHE A CA 1
ATOM 1501 C C . PHE A 1 190 ? 8.838 15.296 24.077 1.00 12.43 188 PHE A C 1
ATOM 1502 O O . PHE A 1 190 ? 7.683 14.855 23.939 1.00 12.86 188 PHE A O 1
ATOM 1510 N N A ILE A 1 191 ? 9.348 15.664 25.251 0.13 14.05 189 ILE A N 1
ATOM 1511 N N B ILE A 1 191 ? 9.369 15.596 25.236 0.87 12.84 189 ILE A N 1
ATOM 1512 C CA A ILE A 1 191 ? 8.575 15.586 26.489 0.13 14.97 189 ILE A CA 1
ATOM 1513 C CA B ILE A 1 191 ? 8.552 15.518 26.440 0.87 15.05 189 ILE A CA 1
ATOM 1514 C C A ILE A 1 191 ? 7.325 16.432 26.389 0.13 14.68 189 ILE A C 1
ATOM 1515 C C B ILE A 1 191 ? 7.319 16.421 26.402 0.87 15.06 189 ILE A C 1
ATOM 1516 O O A ILE A 1 191 ? 6.227 15.982 26.735 0.13 14.48 189 ILE A O 1
ATOM 1517 O O B ILE A 1 191 ? 6.210 15.975 26.764 0.87 14.04 189 ILE A O 1
ATOM 1526 N N . GLU A 1 192 ? 7.494 17.661 25.907 1.00 14.14 190 GLU A N 1
ATOM 1527 C CA . GLU A 1 192 ? 6.347 18.560 25.752 1.00 14.29 190 GLU A CA 1
ATOM 1528 C C . GLU A 1 192 ? 5.269 18.010 24.847 1.00 11.87 190 GLU A C 1
ATOM 1529 O O . GLU A 1 192 ? 4.083 18.225 25.059 1.00 14.56 190 GLU A O 1
ATOM 1535 N N . ALA A 1 193 ? 5.674 17.320 23.787 1.00 11.05 191 ALA A N 1
ATOM 1536 C CA . ALA A 1 193 ? 4.751 16.787 22.815 1.00 9.90 191 ALA A CA 1
ATOM 1537 C C . ALA A 1 193 ? 3.936 15.598 23.248 1.00 9.97 191 ALA A C 1
ATOM 1538 O O . ALA A 1 193 ? 2.865 15.317 22.660 1.00 11.84 191 ALA A O 1
ATOM 1540 N N . LEU A 1 194 ? 4.373 14.889 24.301 1.00 10.11 192 LEU A N 1
ATOM 1541 C CA . LEU A 1 194 ? 3.634 13.704 24.773 1.00 10.07 192 LEU A CA 1
ATOM 1542 C C . LEU A 1 194 ? 2.300 14.118 25.360 1.00 10.42 192 LEU A C 1
ATOM 1543 O O . LEU A 1 194 ? 2.216 15.060 26.169 1.00 11.58 192 LEU A O 1
ATOM 1548 N N . THR A 1 195 ? 1.256 13.391 24.999 1.00 9.16 193 THR A N 1
ATOM 1549 C CA . THR A 1 195 ? 0.015 13.548 25.728 1.00 10.78 193 THR A CA 1
ATOM 1550 C C . THR A 1 195 ? 0.067 12.753 27.080 1.00 9.94 193 THR A C 1
ATOM 1551 O O . THR A 1 195 ? 0.923 11.867 27.252 1.00 9.85 193 THR A O 1
ATOM 1555 N N . PRO A 1 196 ? -0.880 13.009 28.004 1.00 10.51 194 PRO A N 1
ATOM 1556 C CA . PRO A 1 196 ? -0.916 12.174 29.211 1.00 10.72 194 PRO A CA 1
ATOM 1557 C C . PRO A 1 196 ? -1.107 10.708 28.930 1.00 9.99 194 PRO A C 1
ATOM 1558 O O . PRO A 1 196 ? -0.535 9.868 29.601 1.00 13.16 194 PRO A O 1
ATOM 1562 N N . ALA A 1 197 ? -1.848 10.399 27.843 1.00 10.08 195 ALA A N 1
ATOM 1563 C CA . ALA A 1 197 ? -2.038 8.999 27.489 1.00 10.30 195 ALA A CA 1
ATOM 1564 C C . ALA A 1 197 ? -0.726 8.394 27.009 1.00 9.68 195 ALA A C 1
ATOM 1565 O O . ALA A 1 197 ? -0.400 7.288 27.355 1.00 11.69 195 ALA A O 1
ATOM 1567 N N . GLU A 1 198 ? 0.061 9.162 26.242 1.00 9.37 196 GLU A N 1
ATOM 1568 C CA . GLU A 1 198 ? 1.337 8.608 25.754 1.00 10.39 196 GLU A CA 1
ATOM 1569 C C . GLU A 1 198 ? 2.350 8.487 26.887 1.00 9.22 196 GLU A C 1
ATOM 1570 O O . GLU A 1 198 ? 3.154 7.520 26.886 1.00 10.09 196 GLU A O 1
ATOM 1576 N N . LYS A 1 199 ? 2.271 9.384 27.890 1.00 11.04 197 LYS A N 1
ATOM 1577 C CA . LYS A 1 199 ? 3.130 9.222 29.050 1.00 12.09 197 LYS A CA 1
ATOM 1578 C C . LYS A 1 199 ? 2.862 7.920 29.760 1.00 12.44 197 LYS A C 1
ATOM 1579 O O . LYS A 1 199 ? 3.814 7.348 30.319 1.00 17.97 197 LYS A O 1
ATOM 1585 N N . ALA A 1 200 ? 1.632 7.434 29.729 1.00 11.77 198 ALA A N 1
ATOM 1586 C CA . ALA A 1 200 ? 1.276 6.132 30.332 1.00 14.95 198 ALA A CA 1
ATOM 1587 C C . ALA A 1 200 ? 1.902 4.911 29.654 1.00 14.44 198 ALA A C 1
ATOM 1588 O O . ALA A 1 200 ? 1.888 3.803 30.193 1.00 15.42 198 ALA A O 1
ATOM 1590 N N . MET A 1 201 ? 2.448 5.124 28.456 1.00 11.43 199 MET A N 1
ATOM 1591 C CA . MET A 1 201 ? 3.044 4.020 27.640 1.00 12.15 199 MET A CA 1
ATOM 1592 C C . MET A 1 201 ? 4.429 3.572 28.050 1.00 12.02 199 MET A C 1
ATOM 1593 O O . MET A 1 201 ? 4.841 2.489 27.670 1.00 14.75 199 MET A O 1
ATOM 1598 N N . ARG A 1 202 ? 5.151 4.390 28.808 1.00 15.16 200 ARG A N 1
ATOM 1599 C CA . ARG A 1 202 ? 6.462 4.004 29.367 1.00 19.61 200 ARG A CA 1
ATOM 1600 C C . ARG A 1 202 ? 7.049 5.127 30.196 1.00 24.70 200 ARG A C 1
ATOM 1601 O O . ARG A 1 202 ? 6.563 6.235 30.156 1.00 20.97 200 ARG A O 1
ATOM 1609 N N . LYS A 1 203 ? 8.117 4.847 30.938 1.00 33.53 201 LYS A N 1
ATOM 1610 C CA . LYS A 1 203 ? 8.683 5.876 31.815 1.00 33.18 201 LYS A CA 1
ATOM 1611 C C . LYS A 1 203 ? 9.595 6.880 31.070 1.00 41.22 201 LYS A C 1
ATOM 1612 O O . LYS A 1 203 ? 9.934 7.950 31.595 1.00 43.92 201 LYS A O 1
#

Sequence (197 aa):
MTLYSGIITCPFSHRCRFVLYEKGMDFEIKDIDIYNKPEDLAVMNPYNQVPVLVERDLVLHESNIINEEYIDERFPHPQLMPGDPVMRGRGRLVLYRMEKELFNHVQVLENPAAANKEQAKAREAIGNGLTMLSPSSKYILGEDFSMIDVALAPLLWRLDHYDVKLGKSAAPLLKYAERIFQREAFIIEALTPAEKAMRK

InterPro domains:
  IPR004045 Glutathione S-transferase, N-terminal [PF02798] (2-72)
  IPR004045 Glutathione S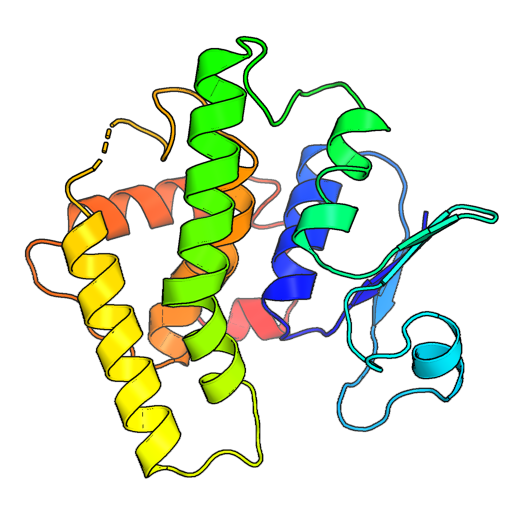-transferase, N-terminal [PS50404] (1-78)
  IPR004046 Glutathione S-transferase, C-terminal [PF00043] (106-186)
  IPR010987 Glutathione S-transferase, C-terminal-like [PS50405] (83-201)
  IPR034341 Stringent starvation protein A, N-terminal [cd03059] (2-74)
  IPR034342 Stringent starvation protein A, C-terminal [cd03186] (84-192)
  IPR036249 Thioredoxin-like superfamily [SSF52833] (1-101)
  IPR036282 Glutathione S-transferase, C-terminal domain superfamily [SSF47616] (73-199)
  IPR040079 Glutathione transferase family [SFLDS00019] (2-182)
  IPR050983 Glutathione S-transferase Omega/HSP26 [PTHR43968] (2-197)

Nearest PDB structures (foldseek):
  4hoj-assembly1_A-2  TM=1.005E+00  e=3.817E-33  Neisseria gonorrhoeae
  6v91-assembly1_B  TM=9.785E-01  e=6.510E-24  Burkholderia thailandensis E264
  4qq7-assembly1_B  TM=9.756E-01  e=5.626E-23  Burkholderia cenocepacia J2315
  3mdk-assembly1_A  TM=9.374E-01  e=1.635E-17  Pseudomonas putida KT2440
  1yy7-assembly1_B  TM=9.261E-01  e=2.243E-16  Yersinia pestis

Organism: Neisseria gonorrhoeae (NCBI:txid485)

CATH classification: 3.40.30.10 (+1 more: 1.20.1050.10)

Secondary structure (DSSP, 8-state):
-EEEE-TT-HHHHHHHHHHHHHT---EEEE--TTS--HHHHHH-TT--S-EEEETTEEEESHHHHHHHHHHHS-SS-SS-SSHHHHHHHHHHHHHHHHHTHHHHHHHH-TTS-HHHHHHHHHHHHHHHHHHS----BTTBSS--HHHHHHHHHHHTTTTTT----GGGHHHHHHHHHHHTSHHHHHH--HHHHTT--

Foldseek 3Di:
DEWEAEQLDLLRLLQLLLCLVLPDDYYYDYAHLVDGDPVLCVLPVVSDDTWDDDPPDIDHDSVVSSVCSCVVRVPPHQADPDVVLRVVLVVLVVCCVVQQVVLVVLLVDPPHDPVSNVVSLASNQVVLQVCQVCDLENSHPDHHSSRSSCLSVLLQCQVSVRDHDPSNPSVNVSSVVVCPDPSSVVSRRPVSVVRDD

Radius of gyration: 16.32 Å; Cα contacts (8 Å, |Δi|>4): 271; chains: 1; bounding box: 44×43×33 Å

B-factor: mean 21.46, std 11.5, range [6.28, 65.34]